Protein AF-0000000078701630 (afdb_homodimer)

Nearest PDB structures (foldseek):
  4p6z-assembly1_S  TM=8.751E-01  e=6.470E-12  Homo sapiens
  6uri-assembly1_S  TM=9.161E-01  e=9.053E-11  Homo sapiens
  7r4h-assembly1_S  TM=8.936E-01  e=2.732E-10  Homo sapiens
  1w63-assembly1_S  TM=8.578E-01  e=3.492E-10  Mus musculus
  7og1-assembly1_MMM  TM=7.336E-01  e=1.667E-08  Rattus norvegicus

Structure (mmCIF, N/CA/C/O backbone):
data_AF-0000000078701630-model_v1
#
loop_
_entity.id
_entity.type
_entity.pdbx_description
1 polymer 'AP complex mu/sigma subunit domain-containing protein'
#
loop_
_atom_site.group_PDB
_atom_site.id
_atom_site.type_symbol
_atom_site.label_atom_id
_atom_site.label_alt_id
_atom_site.label_comp_id
_atom_site.label_asym_id
_atom_site.label_entity_id
_atom_site.label_seq_id
_atom_site.pdbx_PDB_ins_code
_atom_site.Cartn_x
_atom_site.Cartn_y
_atom_site.Cartn_z
_atom_site.occupancy
_atom_site.B_iso_or_equiv
_atom_site.auth_seq_id
_atom_site.auth_comp_id
_atom_site.auth_asym_id
_atom_site.auth_atom_id
_atom_site.pdbx_PDB_model_num
ATOM 1 N N . MET A 1 1 ? 12.484 -12.93 -29.547 1 23.69 1 MET A N 1
ATOM 2 C CA . MET A 1 1 ? 12.383 -12.578 -28.141 1 23.69 1 MET A CA 1
ATOM 3 C C . MET A 1 1 ? 10.992 -12.047 -27.812 1 23.69 1 MET A C 1
ATOM 5 O O . MET A 1 1 ? 10.633 -10.938 -28.219 1 23.69 1 MET A O 1
ATOM 9 N N . ALA A 1 2 ? 10.016 -12.898 -27.594 1 28.17 2 ALA A N 1
ATOM 10 C CA . ALA A 1 2 ? 8.555 -12.82 -27.672 1 28.17 2 ALA A CA 1
ATOM 11 C C . ALA A 1 2 ? 8 -11.93 -26.562 1 28.17 2 ALA A C 1
ATOM 13 O O . ALA A 1 2 ? 8.289 -12.133 -25.391 1 28.17 2 ALA A O 1
ATOM 14 N N . ALA A 1 3 ? 7.859 -10.711 -26.797 1 30.47 3 ALA A N 1
ATOM 15 C CA . ALA A 1 3 ? 7.129 -9.742 -25.984 1 30.47 3 ALA A CA 1
ATOM 16 C C . ALA A 1 3 ? 5.82 -10.328 -25.469 1 30.47 3 ALA A C 1
ATOM 18 O O . ALA A 1 3 ? 4.938 -10.68 -26.25 1 30.47 3 ALA A O 1
ATOM 19 N N . SER A 1 4 ? 5.93 -11.297 -24.562 1 32.72 4 SER A N 1
ATOM 20 C CA . SER A 1 4 ? 4.68 -11.867 -24.078 1 32.72 4 SER A CA 1
ATOM 21 C C . SER A 1 4 ? 3.672 -10.781 -23.719 1 32.72 4 SER A C 1
ATOM 23 O O . SER A 1 4 ? 3.889 -10.008 -22.781 1 32.72 4 SER A O 1
ATOM 25 N N . ASN A 1 5 ? 3.225 -10.094 -24.672 1 35.16 5 ASN A N 1
ATOM 26 C CA . ASN A 1 5 ? 2.094 -9.18 -24.625 1 35.16 5 ASN A CA 1
ATOM 27 C C . ASN A 1 5 ? 0.946 -9.734 -23.797 1 35.16 5 ASN A C 1
ATOM 29 O O . ASN A 1 5 ? 0.414 -10.805 -24.094 1 35.16 5 ASN A O 1
ATOM 33 N N . VAL A 1 6 ? 0.976 -9.672 -22.531 1 43.03 6 VAL A N 1
ATOM 34 C CA . VAL A 1 6 ? -0.333 -9.922 -21.938 1 43.03 6 VAL A CA 1
ATOM 35 C C . VAL A 1 6 ? -1.423 -9.289 -22.797 1 43.03 6 VAL A C 1
ATOM 37 O O . VAL A 1 6 ? -1.505 -8.062 -22.906 1 43.03 6 VAL A O 1
ATOM 40 N N . THR A 1 7 ? -1.477 -9.695 -24.016 1 38.12 7 THR A N 1
ATOM 41 C CA . THR A 1 7 ? -2.482 -9.211 -24.953 1 38.12 7 THR A CA 1
ATOM 42 C C . THR A 1 7 ? -3.771 -8.844 -24.234 1 38.12 7 THR A C 1
ATOM 44 O O . THR A 1 7 ? -4.344 -9.672 -23.516 1 38.12 7 THR A O 1
ATOM 47 N N . ALA A 1 8 ? -3.955 -7.617 -23.828 1 40.84 8 ALA A N 1
ATOM 48 C CA . ALA A 1 8 ? -5.312 -7.109 -23.641 1 40.84 8 ALA A CA 1
ATOM 49 C C . ALA A 1 8 ? -6.25 -7.629 -24.734 1 40.84 8 ALA A C 1
ATOM 51 O O . ALA A 1 8 ? -6.324 -7.062 -25.828 1 40.84 8 ALA A O 1
ATOM 52 N N . GLY A 1 9 ? -6.184 -8.766 -25.234 1 36.16 9 GLY A N 1
ATOM 53 C CA . GLY A 1 9 ? -7.219 -9.148 -26.172 1 36.16 9 GLY A CA 1
ATOM 54 C C . GLY A 1 9 ? -8.578 -8.562 -25.844 1 36.16 9 GLY A C 1
ATOM 55 O O . GLY A 1 9 ? -8.773 -8.016 -24.766 1 36.16 9 GLY A O 1
ATOM 56 N N . SER A 1 10 ? -9.664 -8.602 -26.734 1 43.69 10 SER A N 1
ATOM 57 C CA . SER A 1 10 ? -11.07 -8.234 -26.781 1 43.69 10 SER A CA 1
ATOM 58 C C . SER A 1 10 ? -11.734 -8.438 -25.422 1 43.69 10 SER A C 1
ATOM 60 O O . SER A 1 10 ? -12.906 -8.117 -25.234 1 43.69 10 SER A O 1
ATOM 62 N N . GLY A 1 11 ? -11.07 -9.234 -24.328 1 52.41 11 GLY A N 1
ATOM 63 C CA . GLY A 1 11 ? -11.719 -9.82 -23.156 1 52.41 11 GLY A CA 1
ATOM 64 C C . GLY A 1 11 ? -11.633 -8.945 -21.922 1 52.41 11 GLY A C 1
ATOM 65 O O . GLY A 1 11 ? -10.992 -7.891 -21.953 1 52.41 11 GLY A O 1
ATOM 66 N N . SER A 1 12 ? -12.461 -9.203 -20.891 1 66.62 12 SER A N 1
ATOM 67 C CA . SER A 1 12 ? -12.594 -8.578 -19.578 1 66.62 12 SER A CA 1
ATOM 68 C C . SER A 1 12 ? -11.234 -8.359 -18.938 1 66.62 12 SER A C 1
ATOM 70 O O . SER A 1 12 ? -10.367 -9.234 -18.969 1 66.62 12 SER A O 1
ATOM 72 N N . PRO A 1 13 ? -10.789 -7.121 -18.734 1 79.62 13 PRO A N 1
ATOM 73 C CA . PRO A 1 13 ? -9.5 -6.832 -18.109 1 79.62 13 PRO A CA 1
ATOM 74 C C . PRO A 1 13 ? -9.172 -7.789 -16.969 1 79.62 13 PRO A C 1
ATOM 76 O O . PRO A 1 13 ? -10.078 -8.273 -16.281 1 79.62 13 PRO A O 1
ATOM 79 N N . LEU A 1 14 ? -7.906 -8.219 -16.953 1 90.5 14 LEU A N 1
ATOM 80 C CA . LEU A 1 14 ? -7.402 -9.086 -15.883 1 90.5 14 LEU A CA 1
ATOM 81 C C . LEU A 1 14 ? -7.52 -8.398 -14.523 1 90.5 14 LEU A C 1
ATOM 83 O O . LEU A 1 14 ? -7.008 -7.293 -14.336 1 90.5 14 LEU A O 1
ATOM 87 N N . ALA A 1 15 ? -8.305 -8.93 -13.617 1 90.62 15 ALA A N 1
ATOM 88 C CA . ALA A 1 15 ? -8.547 -8.312 -12.312 1 90.62 15 ALA A CA 1
ATOM 89 C C . ALA A 1 15 ? -7.84 -9.086 -11.203 1 90.62 15 ALA A C 1
ATOM 91 O O . ALA A 1 15 ? -7.867 -10.32 -11.18 1 90.62 15 ALA A O 1
ATOM 92 N N . LEU A 1 16 ? -7.145 -8.469 -10.312 1 92.38 16 LEU A N 1
ATOM 93 C CA . LEU A 1 16 ? -6.473 -9.031 -9.141 1 92.38 16 LEU A CA 1
ATOM 94 C C . LEU A 1 16 ? -7.051 -8.461 -7.852 1 92.38 16 LEU A C 1
ATOM 96 O O . LEU A 1 16 ? -7.371 -7.273 -7.785 1 92.38 16 LEU A O 1
ATOM 100 N N . SER A 1 17 ? -7.125 -9.289 -6.867 1 91.62 17 SER A N 1
ATOM 101 C CA . SER A 1 17 ? -7.59 -8.82 -5.566 1 91.62 17 SER A CA 1
ATOM 102 C C . SER A 1 17 ? -6.422 -8.477 -4.652 1 91.62 17 SER A C 1
ATOM 104 O O . SER A 1 17 ? -6.523 -7.574 -3.814 1 91.62 17 SER A O 1
ATOM 106 N N . CYS A 1 18 ? -5.309 -9.227 -4.82 1 95.12 18 CYS A N 1
ATOM 107 C CA . CYS A 1 18 ? -4.191 -9.094 -3.895 1 95.12 18 CYS A CA 1
ATOM 108 C C . CYS A 1 18 ? -2.912 -9.656 -4.5 1 95.12 18 CYS A C 1
ATOM 110 O O . CYS A 1 18 ? -2.955 -10.617 -5.266 1 95.12 18 CYS A O 1
ATOM 112 N N . LEU A 1 19 ? -1.806 -9.047 -4.207 1 97.75 19 LEU A N 1
ATOM 113 C CA . LEU A 1 19 ? -0.474 -9.562 -4.504 1 97.75 19 LEU A CA 1
ATOM 114 C C . LEU A 1 19 ? 0.361 -9.672 -3.232 1 97.75 19 LEU A C 1
ATOM 116 O O . LEU A 1 19 ? 0.436 -8.727 -2.447 1 97.75 19 LEU A O 1
ATOM 120 N N . VAL A 1 20 ? 0.938 -10.812 -3.006 1 97.88 20 VAL A N 1
ATOM 121 C CA . VAL A 1 20 ? 1.729 -11.086 -1.811 1 97.88 20 VAL A CA 1
ATOM 122 C C . VAL A 1 20 ? 3.107 -11.609 -2.211 1 97.88 20 VAL A C 1
ATOM 124 O O . VAL A 1 20 ? 3.225 -12.445 -3.107 1 97.88 20 VAL A O 1
ATOM 127 N N . ILE A 1 21 ? 4.148 -11.141 -1.603 1 98.56 21 ILE A N 1
ATOM 128 C CA . ILE A 1 21 ? 5.504 -11.656 -1.75 1 98.56 21 ILE A CA 1
ATOM 129 C C . ILE A 1 21 ? 6.02 -12.156 -0.401 1 98.56 21 ILE A C 1
ATOM 131 O O . ILE A 1 21 ? 6.008 -11.414 0.586 1 98.56 21 ILE A O 1
ATOM 135 N N . ALA A 1 22 ? 6.379 -13.359 -0.341 1 98.25 22 ALA A N 1
ATOM 136 C CA . ALA A 1 22 ? 6.926 -13.961 0.874 1 98.25 22 ALA A CA 1
ATOM 137 C C . ALA A 1 22 ? 8.203 -14.734 0.575 1 98.25 22 ALA A C 1
ATOM 139 O O . ALA A 1 22 ? 8.453 -15.117 -0.571 1 98.25 22 ALA A O 1
ATOM 140 N N . THR A 1 23 ? 9.031 -14.961 1.543 1 97.38 23 THR A N 1
ATOM 141 C CA . THR A 1 23 ? 10.234 -15.766 1.385 1 97.38 23 THR A CA 1
ATOM 142 C C . THR A 1 23 ? 9.898 -17.25 1.412 1 97.38 23 THR A C 1
ATOM 144 O O . THR A 1 23 ? 8.781 -17.641 1.761 1 97.38 23 THR A O 1
ATOM 147 N N . ASN A 1 24 ? 10.922 -18.031 1.033 1 95.69 24 ASN A N 1
ATOM 148 C CA . ASN A 1 24 ? 10.781 -19.484 1.127 1 95.69 24 ASN A CA 1
ATOM 149 C C . ASN A 1 24 ? 10.562 -19.922 2.568 1 95.69 24 ASN A C 1
ATOM 151 O O . ASN A 1 24 ? 10.055 -21.031 2.809 1 95.69 24 ASN A O 1
ATOM 155 N N . GLN A 1 25 ? 10.922 -19.109 3.516 1 95.94 25 GLN A N 1
ATOM 156 C CA . GLN A 1 25 ? 10.719 -19.406 4.934 1 95.94 25 GLN A CA 1
ATOM 157 C C . GLN A 1 25 ? 9.391 -18.844 5.426 1 95.94 25 GLN A C 1
ATOM 159 O O . GLN A 1 25 ? 9.18 -18.703 6.633 1 95.94 25 GLN A O 1
ATOM 164 N N . ASN A 1 26 ? 8.531 -18.422 4.535 1 96.62 26 ASN A N 1
ATOM 165 C CA . ASN A 1 26 ? 7.148 -18.016 4.785 1 96.62 26 ASN A CA 1
ATOM 166 C C . ASN A 1 26 ? 7.082 -16.641 5.465 1 96.62 26 ASN A C 1
ATOM 168 O O . ASN A 1 26 ? 6.141 -16.375 6.207 1 96.62 26 ASN A O 1
ATOM 172 N N . ARG A 1 27 ? 8.125 -15.836 5.258 1 95.62 27 ARG A N 1
ATOM 173 C CA . ARG A 1 27 ? 8.102 -14.484 5.805 1 95.62 27 ARG A CA 1
ATOM 174 C C . ARG A 1 27 ? 7.461 -13.508 4.824 1 95.62 27 ARG A C 1
ATOM 176 O O . ARG A 1 27 ? 7.883 -13.414 3.666 1 95.62 27 ARG A O 1
ATOM 183 N N . LEU A 1 28 ? 6.465 -12.766 5.34 1 96.62 28 LEU A N 1
ATOM 184 C CA . LEU A 1 28 ? 5.805 -11.758 4.516 1 96.62 28 LEU A CA 1
ATOM 185 C C . LEU A 1 28 ? 6.754 -10.602 4.219 1 96.62 28 LEU A C 1
ATOM 187 O O . LEU A 1 28 ? 7.371 -10.047 5.129 1 96.62 28 LEU A O 1
ATOM 191 N N . ARG A 1 29 ? 6.91 -10.188 2.957 1 95.75 29 ARG A N 1
ATOM 192 C CA . ARG A 1 29 ? 7.801 -9.102 2.572 1 95.75 29 ARG A CA 1
ATOM 193 C C . ARG A 1 29 ? 7.023 -7.961 1.918 1 95.75 29 ARG A C 1
ATOM 195 O O . ARG A 1 29 ? 7.426 -6.801 2 1 95.75 29 ARG A O 1
ATOM 202 N N . PHE A 1 30 ? 5.906 -8.344 1.304 1 96 30 PHE A N 1
ATOM 203 C CA . PHE A 1 30 ? 5.129 -7.328 0.601 1 96 30 PHE A CA 1
ATOM 204 C C . PHE A 1 30 ? 3.689 -7.797 0.401 1 96 30 PHE A C 1
ATOM 206 O O . PHE A 1 30 ? 3.447 -8.969 0.127 1 96 30 PHE A O 1
ATOM 213 N N . ALA A 1 31 ? 2.736 -6.902 0.544 1 96.12 31 ALA A N 1
ATOM 214 C CA . ALA A 1 31 ? 1.341 -7.188 0.224 1 96.12 31 ALA A CA 1
ATOM 215 C C . ALA A 1 31 ? 0.638 -5.949 -0.323 1 96.12 31 ALA A C 1
ATOM 217 O O . ALA A 1 31 ? 0.856 -4.836 0.166 1 96.12 31 ALA A O 1
ATOM 218 N N . ARG A 1 32 ? -0.107 -6.121 -1.308 1 95 32 ARG A N 1
ATOM 219 C CA . ARG A 1 32 ? -0.992 -5.094 -1.845 1 95 32 ARG A CA 1
ATOM 220 C C . ARG A 1 32 ? -2.387 -5.652 -2.107 1 95 32 ARG A C 1
ATOM 222 O O . ARG A 1 32 ? -2.533 -6.68 -2.771 1 95 32 ARG A O 1
ATOM 229 N N . HIS A 1 33 ? -3.418 -4.938 -1.521 1 93.06 33 HIS A N 1
ATOM 230 C CA . HIS A 1 33 ? -4.812 -5.348 -1.646 1 93.06 33 HIS A CA 1
ATOM 231 C C . HIS A 1 33 ? -5.613 -4.34 -2.459 1 93.06 33 HIS A C 1
ATOM 233 O O . HIS A 1 33 ? -5.523 -3.133 -2.223 1 93.06 33 HIS A O 1
ATOM 239 N N . TRP A 1 34 ? -6.41 -4.797 -3.391 1 90.19 34 TRP A N 1
ATOM 240 C CA . TRP A 1 34 ? -7.23 -3.906 -4.203 1 90.19 34 TRP A CA 1
ATOM 241 C C . TRP A 1 34 ? -8.711 -4.195 -3.998 1 90.19 34 TRP A C 1
ATOM 243 O O . TRP A 1 34 ? -9.539 -3.281 -4.035 1 90.19 34 TRP A O 1
ATOM 253 N N . LEU A 1 35 ? -9.055 -5.402 -3.861 1 83.12 35 LEU A N 1
ATOM 254 C CA . LEU A 1 35 ? -10.453 -5.805 -3.746 1 83.12 35 LEU A CA 1
ATOM 255 C C . LEU A 1 35 ? -10.656 -6.73 -2.553 1 83.12 35 LEU A C 1
ATOM 257 O O . LEU A 1 35 ? -9.758 -7.5 -2.199 1 83.12 35 LEU A O 1
ATOM 261 N N . PRO A 1 36 ? -11.82 -6.543 -1.949 1 73.56 36 PRO A N 1
ATOM 262 C CA . PRO A 1 36 ? -12.094 -7.426 -0.812 1 73.56 36 PRO A CA 1
ATOM 263 C C . PRO A 1 36 ? -12.219 -8.891 -1.22 1 73.56 36 PRO A C 1
ATOM 265 O O . PRO A 1 36 ? -12.82 -9.195 -2.256 1 73.56 36 PRO A O 1
ATOM 268 N N . THR A 1 37 ? -11.445 -9.656 -0.542 1 66.69 37 THR A N 1
ATOM 269 C CA . THR A 1 37 ? -11.562 -11.086 -0.835 1 66.69 37 THR A CA 1
ATOM 270 C C . THR A 1 37 ? -12.203 -11.828 0.331 1 66.69 37 THR A C 1
ATOM 272 O O . THR A 1 37 ? -12.719 -12.938 0.161 1 66.69 37 THR A O 1
ATOM 275 N N . ILE A 1 38 ? -12.094 -11.227 1.466 1 64.44 38 ILE A N 1
ATOM 276 C CA . ILE A 1 38 ? -12.641 -11.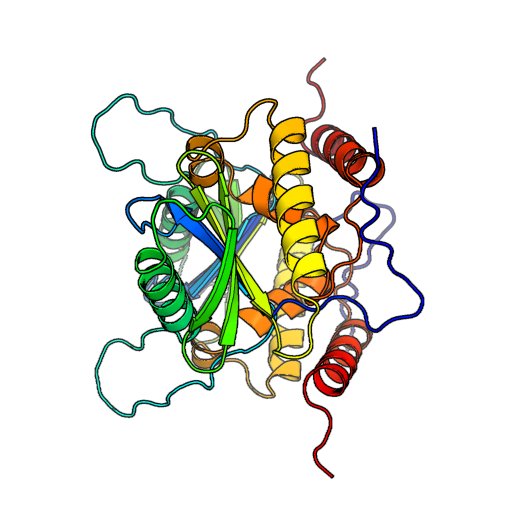906 2.633 1 64.44 38 ILE A CA 1
ATOM 277 C C . ILE A 1 38 ? -13.594 -10.977 3.379 1 64.44 38 ILE A C 1
ATOM 279 O O . ILE A 1 38 ? -13.305 -9.789 3.545 1 64.44 38 ILE A O 1
ATOM 283 N N . GLU A 1 39 ? -14.727 -11.453 3.637 1 62.25 39 GLU A N 1
ATOM 284 C CA . GLU A 1 39 ? -15.656 -10.703 4.473 1 62.25 39 GLU A CA 1
ATOM 285 C C . GLU A 1 39 ? -15.133 -10.562 5.898 1 62.25 39 GLU A C 1
ATOM 287 O O . GLU A 1 39 ? -14.57 -11.508 6.453 1 62.25 39 GLU A O 1
ATOM 292 N N . PRO A 1 40 ? -15.133 -9.289 6.328 1 59.62 40 PRO A N 1
ATOM 293 C CA . PRO A 1 40 ? -14.695 -9.117 7.715 1 59.62 40 PRO A CA 1
ATOM 294 C C . PRO A 1 40 ? -15.445 -10.023 8.688 1 59.62 40 PRO A C 1
ATOM 296 O O . PRO A 1 40 ? -16.641 -10.258 8.523 1 59.62 40 PRO A O 1
ATOM 299 N N . ILE A 1 41 ? -14.719 -10.898 9.359 1 53.34 41 ILE A N 1
ATOM 300 C CA . ILE A 1 41 ? -15.383 -11.695 10.391 1 53.34 41 ILE A CA 1
ATOM 301 C C . ILE A 1 41 ? -15.562 -10.859 11.656 1 53.34 41 ILE A C 1
ATOM 303 O O . ILE A 1 41 ? -14.586 -10.391 12.242 1 53.34 41 ILE A O 1
ATOM 307 N N . ALA A 1 42 ? -16.672 -10.188 11.758 1 51 42 ALA A N 1
ATOM 308 C CA . ALA A 1 42 ? -16.984 -9.414 12.953 1 51 42 ALA A CA 1
ATOM 309 C C . ALA A 1 42 ? -16.891 -10.273 14.203 1 51 42 ALA A C 1
ATOM 311 O O . ALA A 1 42 ? -17.562 -11.305 14.312 1 51 42 ALA A O 1
ATOM 312 N N . THR A 1 43 ? -15.664 -10.586 14.555 1 50.91 43 THR A N 1
ATOM 313 C CA . THR A 1 43 ? -15.703 -11.391 15.773 1 50.91 43 THR A CA 1
ATOM 314 C C . THR A 1 43 ? -15.969 -10.516 16.984 1 50.91 43 THR A C 1
ATOM 316 O O . THR A 1 43 ? -15.273 -9.516 17.203 1 50.91 43 THR A O 1
ATOM 319 N N . PRO A 1 44 ? -17.094 -10.688 17.609 1 47.56 44 PRO A N 1
ATOM 320 C CA . PRO A 1 44 ? -17.469 -9.945 18.828 1 47.56 44 PRO A CA 1
ATOM 321 C C . PRO A 1 44 ? -16.359 -9.945 19.875 1 47.56 44 PRO A C 1
ATOM 323 O O . PRO A 1 44 ? -16.516 -9.359 20.953 1 47.56 44 PRO A O 1
ATOM 326 N N . THR A 1 45 ? -15.555 -10.867 20 1 48.22 45 THR A N 1
ATOM 327 C CA . THR A 1 45 ? -14.758 -11.094 21.188 1 48.22 45 THR A CA 1
ATOM 328 C C . THR A 1 45 ? -13.57 -10.141 21.25 1 48.22 45 THR A C 1
ATOM 330 O O . THR A 1 45 ? -13.07 -9.711 20.203 1 48.22 45 THR A O 1
ATOM 333 N N . ALA A 1 46 ? -13.016 -9.883 22.516 1 50.34 46 ALA A N 1
ATOM 334 C CA . ALA A 1 46 ? -11.938 -9.07 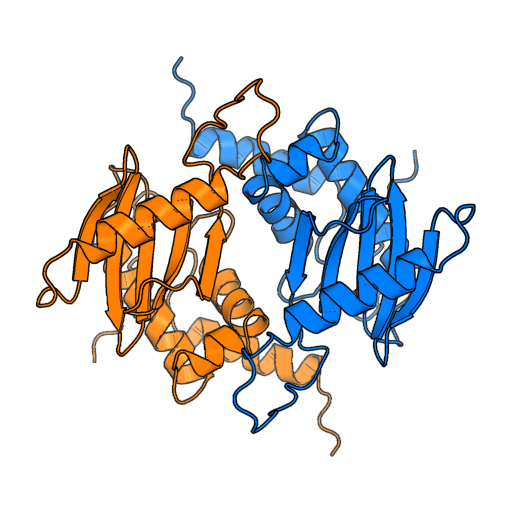23.078 1 50.34 46 ALA A CA 1
ATOM 335 C C . ALA A 1 46 ? -10.609 -9.359 22.359 1 50.34 46 ALA A C 1
ATOM 337 O O . ALA A 1 46 ? -9.547 -9.008 22.875 1 50.34 46 ALA A O 1
ATOM 338 N N . THR A 1 47 ? -10.406 -10.258 21.516 1 53.31 47 THR A N 1
ATOM 339 C CA . THR A 1 47 ? -9.117 -10.625 20.938 1 53.31 47 THR A CA 1
ATOM 340 C C . THR A 1 47 ? -8.617 -9.547 19.984 1 53.31 47 THR A C 1
ATOM 342 O O . THR A 1 47 ? -9.414 -8.82 19.391 1 53.31 47 THR A O 1
ATOM 345 N N . PRO A 1 48 ? -7.363 -9.328 20.062 1 59.31 48 PRO A N 1
ATOM 346 C CA . PRO A 1 48 ? -6.828 -8.289 19.172 1 59.31 48 PRO A CA 1
ATOM 347 C C . PRO A 1 48 ? -7.359 -8.391 17.75 1 59.31 48 PRO A C 1
ATOM 349 O O . PRO A 1 48 ? -7.383 -9.477 17.172 1 59.31 48 PRO A O 1
ATOM 352 N N . ILE A 1 49 ? -8.133 -7.562 17.281 1 66.81 49 ILE A N 1
ATOM 353 C CA . ILE A 1 49 ? -8.781 -7.512 15.977 1 66.81 49 ILE A CA 1
ATOM 354 C C . ILE A 1 49 ? -7.746 -7.75 14.875 1 66.81 49 ILE A C 1
ATOM 356 O O . ILE A 1 49 ? -6.828 -6.949 14.703 1 66.81 49 ILE A O 1
ATOM 360 N N . ILE A 1 50 ? -7.613 -9 14.484 1 76.56 50 ILE A N 1
ATOM 361 C CA . ILE A 1 50 ? -6.766 -9.281 13.328 1 76.56 50 ILE A CA 1
ATOM 362 C C . ILE A 1 50 ? -7.418 -8.719 12.062 1 76.56 50 ILE A C 1
ATOM 364 O O . ILE A 1 50 ? -8.586 -8.992 11.789 1 76.56 50 ILE A O 1
ATOM 368 N N . ARG A 1 51 ? -6.734 -7.977 11.344 1 84.25 51 ARG A N 1
ATOM 369 C CA . ARG A 1 51 ? -7.211 -7.418 10.078 1 84.25 51 ARG A CA 1
ATOM 370 C C . ARG A 1 51 ? -7.523 -8.523 9.078 1 84.25 51 ARG A C 1
ATOM 372 O O . ARG A 1 51 ? -6.77 -9.492 8.953 1 84.25 51 ARG A O 1
ATOM 379 N N . PRO A 1 52 ? -8.594 -8.453 8.375 1 84.94 52 PRO A N 1
ATOM 380 C CA . PRO A 1 52 ? -8.938 -9.453 7.359 1 84.94 52 PRO A CA 1
ATOM 381 C C . PRO A 1 52 ? -7.824 -9.656 6.336 1 84.94 52 PRO A C 1
ATOM 383 O O . PRO A 1 52 ? -7.566 -10.781 5.91 1 84.94 52 PRO A O 1
ATOM 386 N N . GLU A 1 53 ? -7.16 -8.578 5.984 1 87.81 53 GLU A N 1
ATOM 387 C CA . GLU A 1 53 ? -6.07 -8.656 5.02 1 87.81 53 GLU A CA 1
ATOM 388 C C . GLU A 1 53 ? -4.914 -9.5 5.555 1 87.81 53 GLU A C 1
ATOM 390 O O . GLU A 1 53 ? -4.336 -10.305 4.828 1 87.81 53 GLU A O 1
ATOM 395 N N . SER A 1 54 ? -4.664 -9.32 6.852 1 89.94 54 SER A N 1
ATOM 396 C CA . SER A 1 54 ? -3.6 -10.086 7.48 1 89.94 54 SER A CA 1
ATOM 397 C C . SER A 1 54 ? -3.934 -11.578 7.508 1 89.94 54 SER A C 1
ATOM 399 O O . SER A 1 54 ? -3.066 -12.414 7.262 1 89.94 54 SER A O 1
ATOM 401 N N . LEU A 1 55 ? -5.145 -11.859 7.809 1 89.25 55 LEU A N 1
ATOM 402 C CA . LEU A 1 55 ? -5.59 -13.25 7.82 1 89.25 55 LEU A CA 1
ATOM 403 C C . LEU A 1 55 ? -5.469 -13.875 6.434 1 89.25 55 LEU A C 1
ATOM 405 O O . LEU A 1 55 ? -5 -15.008 6.293 1 89.25 55 LEU A O 1
ATOM 409 N N . LEU A 1 56 ? -5.844 -13.172 5.477 1 90.94 56 LEU A N 1
ATOM 410 C CA . LEU A 1 56 ? -5.73 -13.648 4.102 1 90.94 56 LEU A CA 1
ATOM 411 C C . LEU A 1 56 ? -4.277 -13.922 3.738 1 90.94 56 LEU A C 1
ATOM 413 O O . LEU A 1 56 ? -3.957 -14.984 3.191 1 90.94 56 LEU A O 1
ATOM 417 N N . GLU A 1 57 ? -3.373 -12.961 4.043 1 94.81 57 GLU A N 1
ATOM 418 C CA . GLU A 1 57 ? -1.95 -13.109 3.754 1 94.81 57 GLU A CA 1
ATOM 419 C C . GLU A 1 57 ? -1.381 -14.367 4.402 1 94.81 57 GLU A C 1
ATOM 421 O O . GLU A 1 57 ? -0.697 -15.156 3.744 1 94.81 57 GLU A O 1
ATOM 426 N N . GLN A 1 58 ? -1.734 -14.594 5.625 1 94.5 58 GLN A N 1
ATOM 427 C CA . GLN A 1 58 ? -1.244 -15.758 6.359 1 94.5 58 GLN A CA 1
ATOM 428 C C . GLN A 1 58 ? -1.76 -17.062 5.742 1 94.5 58 GLN A C 1
ATOM 430 O O . GLN A 1 58 ? -1.005 -18.016 5.586 1 94.5 58 GLN A O 1
ATOM 435 N N . THR A 1 59 ? -3.018 -17.047 5.402 1 93.94 59 THR A N 1
ATOM 436 C CA . THR A 1 59 ? -3.631 -18.219 4.812 1 93.94 59 THR A CA 1
ATOM 437 C C . THR A 1 59 ? -2.973 -18.562 3.477 1 93.94 59 THR A C 1
ATOM 439 O O . THR A 1 59 ? -2.66 -19.719 3.209 1 93.94 59 THR A O 1
ATOM 442 N N . ILE A 1 60 ? -2.711 -17.547 2.656 1 96.62 60 ILE A N 1
ATOM 443 C CA . ILE A 1 60 ? -2.094 -17.719 1.346 1 96.62 60 ILE A CA 1
ATOM 444 C C . ILE A 1 60 ? -0.683 -18.281 1.509 1 96.62 60 ILE A C 1
ATOM 446 O O . ILE A 1 60 ? -0.313 -19.25 0.842 1 96.62 60 ILE A O 1
ATOM 450 N N . ILE A 1 61 ? 0.104 -17.703 2.391 1 97.88 61 ILE A N 1
ATOM 451 C CA . ILE A 1 61 ? 1.488 -18.109 2.605 1 97.88 61 ILE A CA 1
ATOM 452 C C . ILE A 1 61 ? 1.527 -19.547 3.125 1 97.88 61 ILE A C 1
ATOM 454 O O . ILE A 1 61 ? 2.316 -20.359 2.646 1 97.88 61 ILE A O 1
ATOM 458 N N . HIS A 1 62 ? 0.625 -19.844 4.008 1 96.88 62 HIS A N 1
ATOM 459 C CA . HIS A 1 62 ? 0.545 -21.172 4.59 1 96.88 62 HIS A CA 1
ATOM 460 C C . HIS A 1 62 ? 0.213 -22.219 3.527 1 96.88 62 HIS A C 1
ATOM 462 O O . HIS A 1 62 ? 0.858 -23.266 3.457 1 96.88 62 HIS A O 1
ATOM 468 N N . GLU A 1 63 ? -0.806 -22 2.734 1 97.25 63 GLU A N 1
ATOM 469 C CA . GLU A 1 63 ? -1.218 -22.938 1.69 1 97.25 63 GLU A CA 1
ATOM 470 C C . GLU A 1 63 ? -0.135 -23.094 0.625 1 97.25 63 GLU A C 1
ATOM 472 O O . GLU A 1 63 ? 0.05 -24.172 0.07 1 97.25 63 GLU A O 1
ATOM 477 N N . CYS A 1 64 ? 0.557 -21.984 0.281 1 97.81 64 CYS A N 1
ATOM 478 C CA . CYS A 1 64 ? 1.635 -22.031 -0.702 1 97.81 64 CYS A CA 1
ATOM 479 C C . CYS A 1 64 ? 2.76 -22.953 -0.23 1 97.81 64 CYS A C 1
ATOM 481 O O . CYS A 1 64 ? 3.334 -23.688 -1.026 1 97.81 64 CYS A O 1
ATOM 483 N N . ALA A 1 65 ? 3.055 -22.906 1.047 1 96.88 65 ALA A N 1
ATOM 484 C CA . ALA A 1 65 ? 4.129 -23.703 1.636 1 96.88 65 ALA A CA 1
ATOM 485 C C . ALA A 1 65 ? 3.846 -25.188 1.492 1 96.88 65 ALA A C 1
ATOM 487 O O . ALA A 1 65 ? 4.766 -26.016 1.546 1 96.88 65 ALA A O 1
ATOM 488 N N . LYS A 1 66 ? 2.59 -25.547 1.274 1 97 66 LYS A N 1
ATOM 489 C CA . LYS A 1 66 ? 2.193 -26.938 1.14 1 97 66 LYS A CA 1
ATOM 490 C C . LYS A 1 66 ? 2.41 -27.438 -0.286 1 97 66 LYS A C 1
ATOM 492 O O . LYS A 1 66 ? 2.393 -28.641 -0.537 1 97 66 LYS A O 1
ATOM 497 N N . GLN A 1 67 ? 2.549 -26.516 -1.206 1 96.88 67 GLN A N 1
ATOM 498 C CA . GLN A 1 67 ? 2.799 -26.938 -2.584 1 96.88 67 GLN A CA 1
ATOM 499 C C . GLN A 1 67 ? 4.129 -27.672 -2.707 1 96.88 67 GLN A C 1
ATOM 501 O O . GLN A 1 67 ? 5.082 -27.359 -1.988 1 96.88 67 GLN A O 1
ATOM 506 N N . PRO A 1 68 ? 4.215 -28.656 -3.611 1 95.69 68 PRO A N 1
ATOM 507 C CA . PRO A 1 68 ? 5.477 -29.375 -3.799 1 95.69 68 PRO A CA 1
ATOM 508 C C . PRO A 1 68 ? 6.648 -28.438 -4.086 1 95.69 68 PRO A C 1
ATOM 510 O O . PRO A 1 68 ? 6.52 -27.5 -4.883 1 95.69 68 PRO A O 1
ATOM 513 N N . ALA A 1 69 ? 7.77 -28.609 -3.465 1 92.56 69 ALA A N 1
ATOM 514 C CA . ALA A 1 69 ? 8.953 -27.766 -3.59 1 92.56 69 ALA A CA 1
ATOM 515 C C . ALA A 1 69 ? 9.477 -27.766 -5.023 1 92.56 69 ALA A C 1
ATOM 517 O O . ALA A 1 69 ? 10.164 -26.828 -5.438 1 92.56 69 ALA A O 1
ATOM 518 N N . THR A 1 70 ? 9.102 -28.766 -5.797 1 94.19 70 THR A N 1
ATOM 519 C CA . THR A 1 70 ? 9.586 -28.906 -7.164 1 94.19 70 THR A CA 1
ATOM 520 C C . THR A 1 70 ? 8.758 -28.062 -8.125 1 94.19 70 THR A C 1
ATOM 522 O O . THR A 1 70 ? 9.164 -27.828 -9.266 1 94.19 70 THR A O 1
ATOM 525 N N . LYS A 1 71 ? 7.586 -27.688 -7.684 1 95.88 71 LYS A N 1
ATOM 526 C CA . LYS A 1 71 ? 6.707 -26.891 -8.539 1 95.88 71 LYS A CA 1
ATOM 527 C C . LYS A 1 71 ? 7.098 -25.422 -8.5 1 95.88 71 LYS A C 1
ATOM 529 O O . LYS A 1 71 ? 6.945 -24.75 -7.477 1 95.88 71 LYS A O 1
ATOM 534 N N . GLU A 1 72 ? 7.551 -24.859 -9.594 1 96.19 72 GLU A N 1
ATOM 535 C CA . GLU A 1 72 ? 8.047 -23.484 -9.672 1 96.19 72 GLU A CA 1
ATOM 536 C C . GLU A 1 72 ? 6.898 -22.5 -9.852 1 96.19 72 GLU A C 1
ATOM 538 O O . GLU A 1 72 ? 7.078 -21.297 -9.664 1 96.19 72 GLU A O 1
ATOM 543 N N . SER A 1 73 ? 5.789 -22.938 -10.344 1 97.88 73 SER A N 1
ATOM 544 C CA . SER A 1 73 ? 4.598 -22.109 -10.531 1 97.88 73 SER A CA 1
ATOM 545 C C . SER A 1 73 ? 3.334 -22.969 -10.523 1 97.88 73 SER A C 1
ATOM 547 O O . SER A 1 73 ? 3.4 -24.188 -10.688 1 97.88 73 SER A O 1
ATOM 549 N N . GLY A 1 74 ? 2.199 -22.375 -10.234 1 96.75 74 GLY A N 1
ATOM 550 C CA . GLY A 1 74 ? 0.932 -23.094 -10.242 1 96.75 74 GLY A CA 1
ATOM 551 C C . GLY A 1 74 ? -0.187 -22.328 -9.562 1 96.75 74 GLY A C 1
ATOM 552 O O . GLY A 1 74 ? -0.153 -21.094 -9.5 1 96.75 74 GLY A O 1
ATOM 553 N N . SER A 1 75 ? -1.238 -23.031 -9.25 1 96.5 75 SER A N 1
ATOM 554 C CA . SER A 1 75 ? -2.395 -22.438 -8.602 1 96.5 75 SER A CA 1
ATOM 555 C C . SER A 1 75 ? -2.939 -23.344 -7.496 1 96.5 75 SER A C 1
ATOM 557 O O . SER A 1 75 ? -2.756 -24.562 -7.535 1 96.5 75 SER A O 1
ATOM 559 N N . PHE A 1 76 ? -3.494 -22.797 -6.523 1 96 76 PHE A N 1
ATOM 560 C CA . PHE A 1 76 ? -4.168 -23.484 -5.43 1 96 76 PHE A CA 1
ATOM 561 C C . PHE A 1 76 ? -5.277 -22.625 -4.844 1 96 76 PHE A C 1
ATOM 563 O O . PHE A 1 76 ? -5.465 -21.469 -5.258 1 96 76 PHE A O 1
ATOM 570 N N . TYR A 1 77 ? -6.043 -23.172 -3.992 1 92.75 77 TYR A N 1
ATOM 571 C CA . TYR A 1 77 ? -7.102 -22.422 -3.328 1 92.75 77 TYR A CA 1
ATOM 572 C C . TYR A 1 77 ? -6.746 -22.156 -1.871 1 92.75 77 TYR A C 1
ATOM 574 O O . TYR A 1 77 ? -6.211 -23.016 -1.182 1 92.75 77 TYR A O 1
ATOM 582 N N . ALA A 1 78 ? -6.859 -20.984 -1.451 1 89.44 78 ALA A N 1
ATOM 583 C CA . ALA A 1 78 ? -6.832 -20.562 -0.054 1 89.44 78 ALA A CA 1
ATOM 584 C C . ALA A 1 78 ? -8.219 -20.125 0.414 1 89.44 78 ALA A C 1
ATOM 586 O O . ALA A 1 78 ? -8.602 -18.969 0.249 1 89.44 78 ALA A O 1
ATOM 587 N N . GLY A 1 79 ? -8.898 -20.984 1.009 1 83.5 79 GLY A N 1
ATOM 588 C CA . GLY A 1 79 ? -10.32 -20.766 1.209 1 83.5 79 GLY A CA 1
ATOM 589 C C . GLY A 1 79 ? -11.102 -20.656 -0.091 1 83.5 79 GLY A C 1
ATOM 590 O O . GLY A 1 79 ? -11.047 -21.562 -0.922 1 83.5 79 GLY A O 1
ATOM 591 N N . ALA A 1 80 ? -11.773 -19.5 -0.213 1 81.81 80 ALA A N 1
ATOM 592 C CA . ALA A 1 80 ? -12.586 -19.297 -1.41 1 81.81 80 ALA A CA 1
ATOM 593 C C . ALA A 1 80 ? -11.781 -18.594 -2.502 1 81.81 80 ALA A C 1
ATOM 595 O O . ALA A 1 80 ? -12.258 -18.438 -3.629 1 81.81 80 ALA A O 1
ATOM 596 N N . SER A 1 81 ? -10.555 -18.281 -2.148 1 87.06 81 SER A N 1
ATOM 597 C CA . SER A 1 81 ? -9.766 -17.469 -3.07 1 87.06 81 SER A CA 1
ATOM 598 C C . SER A 1 81 ? -8.82 -18.328 -3.898 1 87.06 81 SER A C 1
ATOM 600 O O . SER A 1 81 ? -8.172 -19.234 -3.367 1 87.06 81 SER A O 1
ATOM 602 N N . ARG A 1 82 ? -8.797 -18.109 -5.188 1 93.81 82 ARG A N 1
ATOM 603 C CA . ARG A 1 82 ? -7.801 -18.766 -6.039 1 93.81 82 ARG A CA 1
ATOM 604 C C . ARG A 1 82 ? -6.48 -18 -6.016 1 93.81 82 ARG A C 1
ATOM 606 O O . ARG A 1 82 ? -6.457 -16.781 -6.184 1 93.81 82 ARG A O 1
ATOM 613 N N . VAL A 1 83 ? -5.418 -18.734 -5.836 1 97.06 83 VAL A N 1
ATOM 614 C CA . VAL A 1 83 ? -4.094 -18.141 -5.746 1 97.06 83 VAL A CA 1
ATOM 615 C C . VAL A 1 83 ? -3.191 -18.703 -6.84 1 97.06 83 VAL A C 1
ATOM 617 O O . VAL A 1 83 ? -3.107 -19.922 -7.012 1 97.06 83 VAL A O 1
ATOM 620 N N . THR A 1 84 ? -2.639 -17.875 -7.66 1 98.12 84 THR A N 1
ATOM 621 C CA . THR A 1 84 ? -1.587 -18.234 -8.602 1 98.12 84 THR A CA 1
ATOM 622 C C . THR A 1 84 ? -0.217 -17.812 -8.07 1 98.12 84 THR A C 1
ATOM 624 O O . THR A 1 84 ? -0.047 -16.703 -7.578 1 98.12 84 THR A O 1
ATOM 627 N N . PHE A 1 85 ? 0.767 -18.766 -8.141 1 98.5 85 PHE A N 1
ATOM 628 C CA . PHE A 1 85 ? 2.057 -18.438 -7.543 1 98.5 85 PHE A CA 1
ATOM 629 C C . PHE A 1 85 ? 3.195 -18.781 -8.492 1 98.5 85 PHE A C 1
ATOM 631 O O . PHE A 1 85 ? 3.031 -19.594 -9.398 1 98.5 85 PHE A O 1
ATOM 638 N N . LYS A 1 86 ? 4.277 -18.156 -8.359 1 98.44 86 LYS A N 1
ATOM 639 C CA . LYS A 1 86 ? 5.551 -18.422 -9.016 1 98.44 86 LYS A CA 1
ATOM 640 C C . LYS A 1 86 ? 6.727 -18.188 -8.07 1 98.44 86 LYS A C 1
ATOM 642 O O . LYS A 1 86 ? 6.734 -17.219 -7.316 1 98.44 86 LYS A O 1
ATOM 647 N N . ARG A 1 87 ? 7.629 -19.078 -8.094 1 97.88 87 ARG A N 1
ATOM 648 C CA . ARG A 1 87 ? 8.805 -19 -7.238 1 97.88 87 ARG A CA 1
ATOM 649 C C . ARG A 1 87 ? 10 -18.438 -8.008 1 97.88 87 ARG A C 1
ATOM 651 O O . ARG A 1 87 ? 10.281 -18.859 -9.133 1 97.88 87 ARG A O 1
ATOM 658 N N . PHE A 1 88 ? 10.656 -17.422 -7.426 1 95.56 88 PHE A N 1
ATOM 659 C CA . PHE A 1 88 ? 11.844 -16.797 -8 1 95.56 88 PHE A CA 1
ATOM 660 C C . PHE A 1 88 ? 12.93 -16.609 -6.945 1 95.56 88 PHE A C 1
ATOM 662 O O . PHE A 1 88 ? 12.82 -15.742 -6.082 1 95.56 88 PHE A O 1
ATOM 669 N N . ALA A 1 89 ? 14.008 -17.484 -7.031 1 93.81 89 ALA A N 1
ATOM 670 C CA . ALA A 1 89 ? 15.094 -17.438 -6.062 1 93.81 89 ALA A CA 1
ATOM 671 C C . ALA A 1 89 ? 14.57 -17.641 -4.641 1 93.81 89 ALA A C 1
ATOM 673 O O . ALA A 1 89 ? 13.984 -18.688 -4.332 1 93.81 89 ALA A O 1
ATOM 674 N N . SER A 1 90 ? 14.648 -16.703 -3.789 1 95.44 90 SER A N 1
ATOM 675 C CA . SER A 1 90 ? 14.266 -16.875 -2.393 1 95.44 90 SER A CA 1
ATOM 676 C C . SER A 1 90 ? 12.867 -16.312 -2.137 1 95.44 90 SER A C 1
ATOM 678 O O . SER A 1 90 ? 12.453 -16.172 -0.985 1 95.44 90 SER A O 1
ATOM 680 N N . LEU A 1 91 ? 12.141 -16.031 -3.254 1 97.81 91 LEU A N 1
ATOM 681 C CA . LEU A 1 91 ? 10.867 -15.352 -3.076 1 97.81 91 LEU A CA 1
ATOM 682 C C . LEU A 1 91 ? 9.742 -16.125 -3.756 1 97.81 91 LEU A C 1
ATOM 684 O O . LEU A 1 91 ? 9.93 -16.672 -4.848 1 97.81 91 LEU A O 1
ATOM 688 N N . ASN A 1 92 ? 8.625 -16.125 -3.109 1 98.5 92 ASN A N 1
ATOM 689 C CA . ASN A 1 92 ? 7.359 -16.594 -3.668 1 98.5 92 ASN A CA 1
ATOM 690 C C . ASN A 1 92 ? 6.434 -15.422 -4.012 1 98.5 92 ASN A C 1
ATOM 692 O O . ASN A 1 92 ? 6.062 -14.641 -3.137 1 98.5 92 ASN A O 1
ATOM 696 N N . PHE A 1 93 ? 6.074 -15.352 -5.254 1 98.69 93 PHE A N 1
ATOM 697 C CA . PHE A 1 93 ? 5.098 -14.375 -5.707 1 98.69 93 PHE A CA 1
ATOM 698 C C . PHE A 1 93 ? 3.711 -15.008 -5.816 1 98.69 93 PHE A C 1
ATOM 700 O O . PHE A 1 93 ? 3.543 -16.047 -6.461 1 98.69 93 PHE A O 1
ATOM 707 N N . MET A 1 94 ? 2.686 -14.406 -5.168 1 98.5 94 MET A N 1
ATOM 708 C CA . MET A 1 94 ? 1.339 -14.969 -5.113 1 98.5 94 MET A CA 1
ATOM 709 C C . MET A 1 94 ? 0.293 -13.914 -5.465 1 98.5 94 MET A C 1
ATOM 711 O O . MET A 1 94 ? 0.293 -12.82 -4.902 1 98.5 94 MET A O 1
ATOM 715 N N . VAL A 1 95 ? -0.564 -14.203 -6.367 1 97.88 95 VAL A N 1
ATOM 716 C CA . VAL A 1 95 ? -1.632 -13.305 -6.785 1 97.88 95 VAL A CA 1
ATOM 717 C C . VAL A 1 95 ? -2.988 -13.969 -6.57 1 97.88 95 VAL A C 1
ATOM 719 O O . VAL A 1 95 ? -3.178 -15.133 -6.934 1 97.88 95 VAL A O 1
ATOM 722 N N . VAL A 1 96 ? -3.887 -13.227 -5.934 1 95.5 96 VAL A N 1
ATOM 723 C CA . VAL A 1 96 ? -5.246 -13.711 -5.711 1 95.5 96 VAL A CA 1
ATOM 724 C C . VAL A 1 96 ? -6.176 -13.148 -6.785 1 95.5 96 VAL A C 1
ATOM 726 O O . VAL A 1 96 ? -6.137 -11.953 -7.086 1 95.5 96 VAL A O 1
ATOM 729 N N . SER A 1 97 ? -6.988 -13.938 -7.406 1 90.94 97 SER A N 1
ATOM 730 C CA . SER A 1 97 ? -7.938 -13.523 -8.438 1 90.94 97 SER A CA 1
ATOM 731 C C . SER A 1 97 ? -9.266 -14.25 -8.281 1 90.94 97 SER A C 1
ATOM 733 O O . SER A 1 97 ? -9.383 -15.188 -7.484 1 90.94 97 SER A O 1
ATOM 735 N N . THR A 1 98 ? -10.188 -13.734 -8.992 1 80.5 98 THR A N 1
ATOM 736 C CA . THR A 1 98 ? -11.445 -14.477 -9.039 1 80.5 98 THR A CA 1
ATOM 737 C C . THR A 1 98 ? -11.266 -15.797 -9.789 1 80.5 98 THR A C 1
ATOM 739 O O . THR A 1 98 ? -10.297 -15.969 -10.531 1 80.5 98 THR A O 1
ATOM 742 N N . GLN A 1 99 ? -12.156 -16.734 -9.586 1 79.62 99 GLN A N 1
ATOM 743 C CA . GLN A 1 99 ? -12.078 -18.062 -10.18 1 79.62 99 GLN A CA 1
ATOM 744 C C . GLN A 1 99 ? -12.242 -18 -11.695 1 79.62 99 GLN A C 1
ATOM 746 O O . GLN A 1 99 ? -11.828 -18.922 -12.406 1 79.62 99 GLN A O 1
ATOM 751 N N . SER A 1 100 ? -12.727 -16.922 -12.203 1 82.38 100 SER A N 1
ATOM 752 C CA . SER A 1 100 ? -13.023 -16.828 -13.633 1 82.38 100 SER A CA 1
ATOM 753 C C . SER A 1 100 ? -11.812 -16.344 -14.414 1 82.38 100 SER A C 1
ATOM 755 O O . SER A 1 100 ? -11.781 -16.422 -15.641 1 82.38 100 SER A O 1
ATOM 757 N N . GLU A 1 101 ? -10.797 -15.969 -13.672 1 85.06 101 GLU A N 1
ATOM 758 C CA . GLU A 1 101 ? -9.648 -15.398 -14.367 1 85.06 101 GLU A CA 1
ATOM 759 C C . GLU A 1 101 ? -8.781 -16.5 -14.977 1 85.06 101 GLU A C 1
ATOM 761 O O . GLU A 1 101 ? -8.719 -17.609 -14.453 1 85.06 101 GLU A O 1
ATOM 766 N N . ASN A 1 102 ? -8.164 -16.188 -16.062 1 89.88 102 ASN A N 1
ATOM 767 C CA . ASN A 1 102 ? -7.238 -17.078 -16.75 1 89.88 102 ASN A CA 1
ATOM 768 C C . ASN A 1 102 ? -5.934 -17.234 -15.969 1 89.88 102 ASN A C 1
ATOM 770 O O . ASN A 1 102 ? -5.223 -16.266 -15.734 1 89.88 102 ASN A O 1
ATOM 774 N N . GLN A 1 103 ? -5.605 -18.406 -15.688 1 90.94 103 GLN A N 1
ATOM 775 C CA . GLN A 1 103 ? -4.438 -18.703 -14.867 1 90.94 103 GLN A CA 1
ATOM 776 C C . GLN A 1 103 ? -3.146 -18.344 -15.594 1 90.94 103 GLN A C 1
ATOM 778 O O . GLN A 1 103 ? -2.188 -17.859 -14.984 1 90.94 103 GLN A O 1
ATOM 783 N N . TYR A 1 104 ? -3.137 -18.594 -16.891 1 93.69 104 TYR A N 1
ATOM 784 C CA . TYR A 1 104 ? -1.94 -18.297 -17.672 1 93.69 104 TYR A CA 1
ATOM 785 C C . TYR A 1 104 ? -1.68 -16.797 -17.734 1 93.69 104 TYR A C 1
ATOM 787 O O . TYR A 1 104 ? -0.525 -16.359 -17.734 1 93.69 104 TYR A O 1
ATOM 795 N N . ALA A 1 105 ? -2.793 -16.109 -17.766 1 95.06 105 ALA A N 1
ATOM 796 C CA . ALA A 1 105 ? -2.664 -14.664 -17.75 1 95.06 105 ALA A CA 1
ATOM 797 C C . ALA A 1 105 ? -2.098 -14.164 -16.438 1 95.06 105 ALA A C 1
ATOM 799 O O . ALA A 1 105 ? -1.28 -13.234 -16.406 1 95.06 105 ALA A O 1
ATOM 800 N N . MET A 1 106 ? -2.486 -14.766 -15.352 1 96.5 106 MET A N 1
ATOM 801 C CA . MET A 1 106 ? -1.972 -14.406 -14.039 1 96.5 106 MET A CA 1
ATOM 802 C C . MET A 1 106 ? -0.482 -14.711 -13.93 1 96.5 106 MET A C 1
ATOM 804 O O . MET A 1 106 ? 0.286 -13.914 -13.398 1 96.5 106 MET A O 1
ATOM 808 N N . LEU A 1 107 ? -0.111 -15.82 -14.469 1 97.19 107 LEU A N 1
ATOM 809 C CA . LEU A 1 107 ? 1.295 -16.219 -14.469 1 97.19 107 LEU A CA 1
ATOM 810 C C . LEU A 1 107 ? 2.131 -15.25 -15.297 1 97.19 107 LEU A C 1
ATOM 812 O O . LEU A 1 107 ? 3.23 -14.867 -14.891 1 97.19 107 LEU A O 1
ATOM 816 N N . ALA A 1 108 ? 1.572 -14.891 -16.453 1 97.12 108 ALA A N 1
ATOM 817 C CA . ALA A 1 108 ? 2.254 -13.93 -17.312 1 97.12 108 ALA A CA 1
ATOM 818 C C . ALA A 1 108 ? 2.43 -12.586 -16.609 1 97.12 108 ALA A C 1
ATOM 820 O O . ALA A 1 108 ? 3.465 -11.93 -16.75 1 97.12 108 ALA A O 1
ATOM 821 N N . PHE A 1 109 ? 1.435 -12.227 -15.867 1 97.5 109 PHE A N 1
ATOM 822 C CA . PHE A 1 109 ? 1.51 -10.984 -15.109 1 97.5 109 PHE A CA 1
ATOM 823 C C . PHE A 1 109 ? 2.643 -11.039 -14.086 1 97.5 109 PHE A C 1
ATOM 825 O O . PHE A 1 109 ? 3.447 -10.109 -14 1 97.5 109 PHE A O 1
ATOM 832 N N . ILE A 1 110 ? 2.709 -12.117 -13.25 1 98.5 110 ILE A N 1
ATOM 833 C CA . ILE A 1 110 ? 3.756 -12.258 -12.25 1 98.5 110 ILE A CA 1
ATOM 834 C C . ILE A 1 110 ? 5.125 -12.195 -12.922 1 98.5 110 ILE A C 1
ATOM 836 O O . ILE A 1 110 ? 6.027 -11.5 -12.445 1 98.5 110 ILE A O 1
ATOM 840 N N . GLN A 1 111 ? 5.191 -12.883 -14.062 1 97.81 111 GLN A N 1
ATOM 841 C CA . GLN A 1 111 ? 6.445 -12.914 -14.812 1 97.81 111 GLN A CA 1
ATOM 842 C C . GLN A 1 111 ? 6.852 -11.516 -15.266 1 97.81 111 GLN A C 1
ATOM 844 O O . GLN A 1 111 ? 8.008 -11.117 -15.117 1 97.81 111 GLN A O 1
ATOM 849 N N . ALA A 1 112 ? 5.949 -10.805 -15.836 1 98.06 112 ALA A N 1
ATOM 850 C CA . ALA A 1 112 ? 6.219 -9.438 -16.297 1 98.06 112 ALA A CA 1
ATOM 851 C C . ALA A 1 112 ? 6.641 -8.547 -15.141 1 98.06 112 ALA A C 1
ATOM 853 O O . ALA A 1 112 ? 7.574 -7.75 -15.273 1 98.06 112 ALA A O 1
ATOM 854 N N . PHE A 1 113 ? 5.977 -8.664 -13.984 1 98.25 113 PHE A N 1
ATOM 855 C CA . PHE A 1 113 ? 6.27 -7.879 -12.789 1 98.25 113 PHE A CA 1
ATOM 856 C C . PHE A 1 113 ? 7.699 -8.117 -12.32 1 98.25 113 PHE A C 1
ATOM 858 O O . PHE A 1 113 ? 8.453 -7.168 -12.109 1 98.25 113 PHE A O 1
ATOM 865 N N . VAL A 1 114 ? 8.125 -9.383 -12.297 1 97.56 114 VAL A N 1
ATOM 866 C CA . VAL A 1 114 ? 9.469 -9.734 -11.852 1 97.56 114 VAL A CA 1
ATOM 867 C C . VAL A 1 114 ? 10.5 -9.242 -12.859 1 97.56 114 VAL A C 1
ATOM 869 O O . VAL A 1 114 ? 11.562 -8.742 -12.469 1 97.56 114 VAL A O 1
ATOM 872 N N . GLU A 1 115 ? 10.188 -9.344 -14.141 1 96.81 115 GLU A N 1
ATOM 873 C CA . GLU A 1 115 ? 11.094 -8.883 -15.188 1 96.81 115 GLU A CA 1
ATOM 874 C C . GLU A 1 115 ? 11.312 -7.375 -15.102 1 96.81 115 GLU A C 1
ATOM 876 O O . GLU A 1 115 ? 12.445 -6.898 -15.234 1 96.81 115 GLU A O 1
ATOM 881 N N . ILE A 1 116 ? 10.297 -6.633 -14.867 1 97.06 116 ILE A N 1
ATOM 882 C CA . ILE A 1 116 ? 10.383 -5.184 -14.742 1 97.06 116 ILE A CA 1
ATOM 883 C C . ILE A 1 116 ? 11.203 -4.816 -13.508 1 97.06 116 ILE A C 1
ATOM 885 O O . ILE A 1 116 ? 12.078 -3.953 -13.57 1 97.06 116 ILE A O 1
ATOM 889 N N . LEU A 1 117 ? 10.984 -5.508 -12.383 1 96.62 117 LEU A N 1
ATOM 890 C CA . LEU A 1 117 ? 11.758 -5.273 -11.172 1 96.62 117 LEU A CA 1
ATOM 891 C C . LEU A 1 117 ? 13.234 -5.594 -11.398 1 96.62 117 LEU A C 1
ATOM 893 O O . LEU A 1 117 ? 14.109 -4.836 -10.977 1 96.62 117 LEU A O 1
ATOM 897 N N . SER A 1 118 ? 13.5 -6.695 -12.117 1 96.25 118 SER A N 1
ATOM 898 C CA . SER A 1 118 ? 14.875 -7.113 -12.383 1 96.25 118 SER A CA 1
ATOM 899 C C . SER A 1 118 ? 15.609 -6.074 -13.227 1 96.25 118 SER A C 1
ATOM 901 O O . SER A 1 118 ? 16.781 -5.777 -12.969 1 96.25 118 SER A O 1
ATOM 903 N N . LYS A 1 119 ? 14.945 -5.594 -14.18 1 95.31 119 LYS A N 1
ATOM 904 C CA . LYS A 1 119 ? 15.555 -4.574 -15.031 1 95.31 119 LYS A CA 1
ATOM 905 C C . LYS A 1 119 ? 15.719 -3.258 -14.281 1 95.31 119 LYS A C 1
ATOM 907 O O . LYS A 1 119 ? 16.734 -2.578 -14.414 1 95.31 119 LYS A O 1
ATOM 912 N N . TYR A 1 120 ? 14.711 -2.93 -13.555 1 93.5 120 TYR A N 1
ATOM 913 C CA . TYR A 1 120 ? 14.703 -1.677 -12.805 1 93.5 120 TYR A CA 1
ATOM 914 C C . TYR A 1 120 ? 15.836 -1.646 -11.781 1 93.5 120 TYR A C 1
ATOM 916 O O . TYR A 1 120 ? 16.547 -0.649 -11.672 1 93.5 120 TYR A O 1
ATOM 924 N N . PHE A 1 121 ? 16.078 -2.768 -11.07 1 93 121 PHE A N 1
ATOM 925 C CA . PHE A 1 121 ? 17.078 -2.838 -10.016 1 93 121 PHE A CA 1
ATOM 926 C C . PHE A 1 121 ? 18.406 -3.338 -10.555 1 93 121 PHE A C 1
ATOM 928 O O . PHE A 1 121 ? 19.438 -3.244 -9.883 1 93 121 PHE A O 1
ATOM 935 N N . GLY A 1 122 ? 18.438 -3.854 -11.797 1 93.12 122 GLY A N 1
ATOM 936 C CA . GLY A 1 122 ? 19.594 -4.559 -12.336 1 93.12 122 GLY A CA 1
ATOM 937 C C . GLY A 1 122 ? 19.688 -5.996 -11.867 1 93.12 122 GLY A C 1
ATOM 938 O O . GLY A 1 122 ? 20.062 -6.883 -12.633 1 93.12 122 GLY A O 1
ATOM 939 N N . SER A 1 123 ? 19.406 -6.137 -10.617 1 93.25 123 SER A N 1
ATOM 940 C CA . SER A 1 123 ? 19.219 -7.43 -9.961 1 93.25 123 SER A CA 1
ATOM 941 C C . SER A 1 123 ? 18.156 -7.363 -8.883 1 93.25 123 SER A C 1
ATOM 943 O O . SER A 1 123 ? 18.109 -6.41 -8.102 1 93.25 123 SER A O 1
ATOM 945 N N . PHE A 1 124 ? 17.266 -8.219 -9 1 95.56 124 PHE A N 1
ATOM 946 C CA . PHE A 1 124 ? 16.172 -8.195 -8.031 1 95.56 124 PHE A CA 1
ATOM 947 C C . PHE A 1 124 ? 16.344 -9.305 -6.996 1 95.56 124 PHE A C 1
ATOM 949 O O . PHE A 1 124 ? 16.656 -10.438 -7.344 1 95.56 124 PHE A O 1
ATOM 956 N N . SER A 1 125 ? 16.25 -8.977 -5.746 1 96.12 125 SER A N 1
ATOM 957 C CA . SER A 1 125 ? 16.344 -9.93 -4.641 1 96.12 125 SER A CA 1
ATOM 958 C C . SER A 1 125 ? 15.484 -9.492 -3.463 1 96.12 125 SER A C 1
ATOM 960 O O . SER A 1 125 ? 14.883 -8.414 -3.49 1 96.12 125 SER A O 1
ATOM 962 N N . GLU A 1 126 ? 15.445 -10.328 -2.377 1 93.88 126 GLU A N 1
ATOM 963 C CA . GLU A 1 126 ? 14.719 -10.023 -1.146 1 93.88 126 GLU A CA 1
ATOM 964 C C . GLU A 1 126 ? 15.195 -8.711 -0.535 1 93.88 126 GLU A C 1
ATOM 966 O O . GLU A 1 126 ? 14.391 -7.961 0.032 1 93.88 126 GLU A O 1
ATOM 971 N N . TYR A 1 127 ? 16.453 -8.477 -0.676 1 90.94 127 TYR A N 1
ATOM 972 C CA . TYR A 1 127 ? 17.047 -7.246 -0.168 1 90.94 127 TYR A CA 1
ATOM 973 C C . TYR A 1 127 ? 16.297 -6.027 -0.686 1 90.94 127 TYR A C 1
ATOM 975 O O . TYR A 1 127 ? 16.016 -5.09 0.069 1 90.94 127 TYR A O 1
ATOM 983 N N . HIS A 1 128 ? 15.969 -5.992 -1.938 1 92.19 128 HIS A N 1
ATOM 984 C CA . HIS A 1 128 ? 15.273 -4.867 -2.551 1 92.19 128 HIS A CA 1
ATOM 985 C C . HIS A 1 128 ? 13.875 -4.695 -1.97 1 92.19 128 HIS A C 1
ATOM 987 O O . HIS A 1 128 ? 13.414 -3.568 -1.766 1 92.19 128 HIS A O 1
ATOM 993 N N . VAL A 1 129 ? 13.156 -5.816 -1.665 1 93.56 129 VAL A N 1
ATOM 994 C CA . VAL A 1 129 ? 11.812 -5.742 -1.1 1 93.56 129 VAL A CA 1
ATOM 995 C C . VAL A 1 129 ? 11.875 -5.176 0.317 1 93.56 129 VAL A C 1
ATOM 997 O O . VAL A 1 129 ? 11.008 -4.406 0.725 1 93.56 129 VAL A O 1
ATOM 1000 N N . ILE A 1 130 ? 12.906 -5.523 1.022 1 91 130 ILE A N 1
ATOM 1001 C CA . ILE A 1 130 ? 13.07 -5.082 2.402 1 91 130 ILE A CA 1
ATOM 1002 C C . ILE A 1 130 ? 13.352 -3.584 2.436 1 91 130 ILE A C 1
ATOM 1004 O O . ILE A 1 130 ? 12.742 -2.846 3.215 1 91 130 ILE A O 1
ATOM 1008 N N . PHE A 1 131 ? 14.148 -3.088 1.431 1 88.75 131 PHE A N 1
ATOM 1009 C CA . PHE A 1 131 ? 14.711 -1.76 1.629 1 88.75 131 PHE A CA 1
ATOM 1010 C C . PHE A 1 131 ? 14.148 -0.772 0.613 1 88.75 131 PHE A C 1
ATOM 1012 O O . PHE A 1 131 ? 14.32 0.44 0.758 1 88.75 131 PHE A O 1
ATOM 1019 N N . HIS A 1 132 ? 13.469 -1.258 -0.44 1 89.19 132 HIS A N 1
ATOM 1020 C CA . HIS A 1 132 ? 12.961 -0.368 -1.479 1 89.19 132 HIS A CA 1
ATOM 1021 C C . HIS A 1 132 ? 11.484 -0.635 -1.763 1 89.19 132 HIS A C 1
ATOM 1023 O O . HIS A 1 132 ? 11.078 -0.742 -2.922 1 89.19 132 HIS A O 1
ATOM 1029 N N . LEU A 1 133 ? 10.672 -0.663 -0.662 1 89.88 133 LEU A N 1
ATOM 1030 C CA . LEU A 1 133 ? 9.25 -0.967 -0.768 1 89.88 133 LEU A CA 1
ATOM 1031 C C . LEU A 1 133 ? 8.547 0.05 -1.655 1 89.88 133 LEU A C 1
ATOM 1033 O O . LEU A 1 133 ? 7.664 -0.311 -2.441 1 89.88 133 LEU A O 1
ATOM 1037 N N . GLU A 1 134 ? 8.914 1.381 -1.552 1 88.31 134 GLU A N 1
ATOM 1038 C CA . GLU A 1 134 ? 8.266 2.434 -2.324 1 88.31 134 GLU A CA 1
ATOM 1039 C C . GLU A 1 134 ? 8.445 2.209 -3.824 1 88.31 134 GLU A C 1
ATOM 1041 O O . GLU A 1 134 ? 7.543 2.508 -4.613 1 88.31 134 GLU A O 1
ATOM 1046 N N . LYS A 1 135 ? 9.648 1.701 -4.176 1 90.69 135 LYS A N 1
ATOM 1047 C CA . LYS A 1 135 ? 9.93 1.449 -5.586 1 90.69 135 LYS A CA 1
ATOM 1048 C C . LYS A 1 135 ? 9.094 0.28 -6.109 1 90.69 135 LYS A C 1
ATOM 1050 O O . LYS A 1 135 ? 8.625 0.305 -7.25 1 90.69 135 LYS A O 1
ATOM 1055 N N . ILE A 1 136 ? 8.891 -0.732 -5.277 1 94.88 136 ILE A N 1
ATOM 1056 C CA . ILE A 1 136 ? 8.062 -1.875 -5.652 1 94.88 136 ILE A CA 1
ATOM 1057 C C . ILE A 1 136 ? 6.621 -1.419 -5.883 1 94.88 136 ILE A C 1
ATOM 1059 O O . ILE A 1 136 ? 6 -1.794 -6.879 1 94.88 136 ILE A O 1
ATOM 1063 N N . HIS A 1 137 ? 6.141 -0.536 -4.965 1 93.31 137 HIS A N 1
ATOM 1064 C CA . HIS A 1 137 ? 4.801 0.019 -5.133 1 93.31 137 HIS A CA 1
ATOM 1065 C C . HIS A 1 137 ? 4.688 0.8 -6.438 1 93.31 137 HIS A C 1
ATOM 1067 O O . HIS A 1 137 ? 3.68 0.7 -7.141 1 93.31 137 HIS A O 1
ATOM 1073 N N . LEU A 1 138 ? 5.68 1.599 -6.738 1 91.38 138 LEU A N 1
ATOM 1074 C CA . LEU A 1 138 ? 5.656 2.447 -7.926 1 91.38 138 LEU A CA 1
ATOM 1075 C C . LEU A 1 138 ? 5.551 1.606 -9.195 1 91.38 138 LEU A C 1
ATOM 1077 O O . LEU A 1 138 ? 4.785 1.938 -10.102 1 91.38 138 LEU A O 1
ATOM 1081 N N . VAL A 1 139 ? 6.348 0.558 -9.219 1 94.75 139 VAL A N 1
ATOM 1082 C CA . VAL A 1 139 ? 6.289 -0.332 -10.375 1 94.75 139 VAL A CA 1
ATOM 1083 C C . VAL A 1 139 ? 4.898 -0.952 -10.477 1 94.75 139 VAL A C 1
ATOM 1085 O O . VAL A 1 139 ? 4.293 -0.945 -11.555 1 94.75 139 VAL A O 1
ATOM 1088 N N . LEU A 1 140 ? 4.414 -1.45 -9.367 1 96.06 140 LEU A N 1
ATOM 1089 C CA . LEU A 1 140 ? 3.115 -2.113 -9.344 1 96.06 140 LEU A CA 1
ATOM 1090 C C . LEU A 1 140 ? 2.006 -1.15 -9.75 1 96.06 140 LEU A C 1
ATOM 1092 O O . LEU A 1 140 ? 1.093 -1.524 -10.492 1 96.06 140 LEU A O 1
ATOM 1096 N N . ASP A 1 141 ? 2.102 0.104 -9.367 1 92.94 141 ASP A N 1
ATOM 1097 C CA . ASP A 1 141 ? 1.089 1.112 -9.664 1 92.94 141 ASP A CA 1
ATOM 1098 C C . ASP A 1 141 ? 1.027 1.411 -11.156 1 92.94 141 ASP A C 1
ATOM 1100 O O . ASP A 1 141 ? -0.016 1.819 -11.672 1 92.94 141 ASP A O 1
ATOM 1104 N N . GLU A 1 142 ? 2.131 1.261 -11.852 1 91.94 142 GLU A N 1
ATOM 1105 C CA . GLU A 1 142 ? 2.141 1.446 -13.305 1 91.94 142 GLU A CA 1
ATOM 1106 C C . GLU A 1 142 ? 1.463 0.279 -14.016 1 91.94 142 GLU A C 1
ATOM 1108 O O . GLU A 1 142 ? 0.984 0.425 -15.141 1 91.94 142 GLU A O 1
ATOM 1113 N N . MET A 1 143 ? 1.398 -0.817 -13.32 1 95.94 143 MET A N 1
ATOM 1114 C CA . MET A 1 143 ? 0.918 -2.037 -13.961 1 95.94 143 MET A CA 1
ATOM 1115 C C . MET A 1 143 ? -0.548 -2.289 -13.625 1 95.94 143 MET A C 1
ATOM 1117 O O . MET A 1 143 ? -1.28 -2.875 -14.422 1 95.94 143 MET A O 1
ATOM 1121 N N . VAL A 1 144 ? -0.974 -1.862 -12.398 1 94.19 144 VAL A N 1
ATOM 1122 C CA . VAL A 1 144 ? -2.305 -2.201 -11.906 1 94.19 144 VAL A CA 1
ATOM 1123 C C . VAL A 1 144 ? -3.018 -0.937 -11.43 1 94.19 144 VAL A C 1
ATOM 1125 O O . VAL A 1 144 ? -2.457 -0.151 -10.664 1 94.19 144 VAL A O 1
ATOM 1128 N N . THR A 1 145 ? -4.168 -0.702 -11.906 1 89.5 145 THR A N 1
ATOM 1129 C CA . THR A 1 145 ? -5.016 0.4 -11.461 1 89.5 145 THR A CA 1
ATOM 1130 C C . THR A 1 145 ? -6.375 -0.115 -11 1 89.5 145 THR A C 1
ATOM 1132 O O . THR A 1 145 ? -7.074 -0.793 -11.758 1 89.5 145 THR A O 1
ATOM 1135 N N . ALA A 1 146 ? -6.703 0.118 -9.75 1 86.94 146 ALA A N 1
ATOM 1136 C CA . ALA A 1 146 ? -7.98 -0.275 -9.164 1 86.94 146 ALA A CA 1
ATOM 1137 C C . ALA A 1 146 ? -8.211 -1.777 -9.297 1 86.94 146 ALA A C 1
ATOM 1139 O O . ALA A 1 146 ? -9.328 -2.219 -9.57 1 86.94 146 ALA A O 1
ATOM 1140 N N . GLY A 1 147 ? -7.074 -2.527 -9.328 1 89.69 147 GLY A N 1
ATOM 1141 C CA . GLY A 1 147 ? -7.176 -3.979 -9.359 1 89.69 147 GLY A CA 1
ATO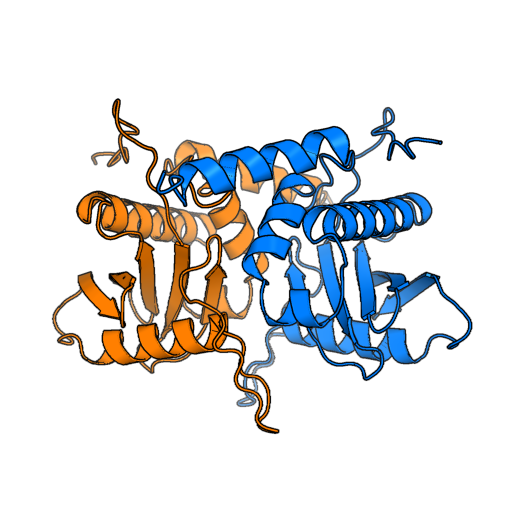M 1142 C C . GLY A 1 147 ? -7.176 -4.543 -10.766 1 89.69 147 GLY A C 1
ATOM 1143 O O . GLY A 1 147 ? -7.25 -5.762 -10.953 1 89.69 147 GLY A O 1
ATOM 1144 N N . PHE A 1 148 ? -7.105 -3.658 -11.742 1 90.25 148 PHE A N 1
ATOM 1145 C CA . PHE A 1 148 ? -7.051 -4.098 -13.125 1 90.25 148 PHE A CA 1
ATOM 1146 C C . PHE A 1 148 ? -5.645 -3.939 -13.695 1 90.25 148 PHE A C 1
ATOM 1148 O O . PHE A 1 148 ? -5.012 -2.898 -13.508 1 90.25 148 PHE A O 1
ATOM 1155 N N . VAL A 1 149 ? -5.211 -4.98 -14.297 1 93.69 149 VAL A N 1
ATOM 1156 C CA . VAL A 1 149 ? -3.926 -4.895 -14.984 1 93.69 149 VAL A CA 1
ATOM 1157 C C . VAL A 1 149 ? -4.055 -4.004 -16.219 1 93.69 149 VAL A C 1
ATOM 1159 O O . VAL A 1 149 ? -4.863 -4.277 -17.109 1 93.69 149 VAL A O 1
ATOM 1162 N N . VAL A 1 150 ? -3.199 -2.941 -16.328 1 93.56 150 VAL A N 1
ATOM 1163 C CA . VAL A 1 150 ? -3.393 -1.953 -17.391 1 93.56 150 VAL A CA 1
ATOM 1164 C C . VAL A 1 150 ? -2.174 -1.935 -18.312 1 93.56 150 VAL A C 1
ATOM 1166 O O . VAL A 1 150 ? -2.266 -1.509 -19.469 1 93.56 150 VAL A O 1
ATOM 1169 N N . GLU A 1 151 ? -0.996 -2.332 -17.781 1 94.44 151 GLU A N 1
ATOM 1170 C CA . GLU A 1 151 ? 0.234 -2.293 -18.578 1 94.44 151 GLU A CA 1
ATOM 1171 C C . GLU A 1 151 ? 1.239 -3.328 -18.078 1 94.44 151 GLU A C 1
ATOM 1173 O O . GLU A 1 151 ? 1.495 -3.426 -16.875 1 94.44 151 GLU A O 1
ATOM 1178 N N . THR A 1 152 ? 1.757 -4.145 -18.922 1 95.19 152 THR A N 1
ATOM 1179 C CA . THR A 1 152 ? 2.723 -5.16 -18.516 1 95.19 152 THR A CA 1
ATOM 1180 C C . THR A 1 152 ? 3.986 -5.078 -19.375 1 95.19 152 THR A C 1
ATOM 1182 O O . THR A 1 152 ? 4.938 -5.832 -19.156 1 95.19 152 THR A O 1
ATOM 1185 N N . ASN A 1 153 ? 4 -4.16 -20.297 1 95.19 153 ASN A N 1
ATOM 1186 C CA . ASN A 1 153 ? 5.16 -3.99 -21.172 1 95.19 153 ASN A CA 1
ATOM 1187 C C . ASN A 1 153 ? 6.281 -3.229 -20.469 1 95.19 153 ASN A C 1
ATOM 1189 O O . ASN A 1 153 ? 6.129 -2.047 -20.156 1 95.19 153 ASN A O 1
ATOM 1193 N N . ARG A 1 154 ? 7.359 -3.938 -20.328 1 94 154 ARG A N 1
ATOM 1194 C CA . ARG A 1 154 ? 8.492 -3.373 -19.594 1 94 154 ARG A CA 1
ATOM 1195 C C . ARG A 1 154 ? 9.039 -2.135 -20.297 1 94 154 ARG A C 1
ATOM 1197 O O . ARG A 1 154 ? 9.469 -1.182 -19.641 1 94 154 ARG A O 1
ATOM 1204 N N . ASP A 1 155 ? 8.953 -2.027 -21.609 1 93.94 155 ASP A N 1
ATOM 1205 C CA . ASP A 1 155 ? 9.516 -0.924 -22.375 1 93.94 155 ASP A CA 1
ATOM 1206 C C . ASP A 1 155 ? 8.688 0.345 -22.203 1 93.94 155 ASP A C 1
ATOM 1208 O O . ASP A 1 155 ? 9.172 1.45 -22.453 1 93.94 155 ASP A O 1
ATOM 1212 N N . LEU A 1 156 ? 7.488 0.215 -21.859 1 92.69 156 LEU A N 1
ATOM 1213 C CA . LEU A 1 156 ? 6.609 1.358 -21.625 1 92.69 156 LEU A CA 1
ATOM 1214 C C . LEU A 1 156 ? 6.668 1.812 -20.172 1 92.69 156 LEU A C 1
ATOM 1216 O O . LEU A 1 156 ? 6.484 2.996 -19.875 1 92.69 156 LEU A O 1
ATOM 1220 N N . ILE A 1 157 ? 6.945 0.91 -19.234 1 92.75 157 ILE A N 1
ATOM 1221 C CA . ILE A 1 157 ? 6.855 1.177 -17.797 1 92.75 157 ILE A CA 1
ATOM 1222 C C . ILE A 1 157 ? 8.172 1.755 -17.297 1 92.75 157 ILE A C 1
ATOM 1224 O O . ILE A 1 157 ? 8.188 2.719 -16.531 1 92.75 157 ILE A O 1
ATOM 1228 N N . LEU A 1 158 ? 9.336 1.272 -17.719 1 92.62 158 LEU A N 1
ATOM 1229 C CA . LEU A 1 158 ? 10.641 1.572 -17.156 1 92.62 158 LEU A CA 1
ATOM 1230 C C . LEU A 1 158 ? 11.016 3.033 -17.391 1 92.62 158 LEU A C 1
ATOM 1232 O O . LEU A 1 158 ? 11.57 3.686 -16.5 1 92.62 158 LEU A O 1
ATOM 1236 N N . PRO A 1 159 ? 10.641 3.588 -18.594 1 89.31 159 PRO A N 1
ATOM 1237 C CA . PRO A 1 159 ? 10.992 4.992 -18.828 1 89.31 159 PRO A CA 1
ATOM 1238 C C . PRO A 1 159 ? 10.305 5.941 -17.844 1 89.31 159 PRO A C 1
ATOM 1240 O O . PRO A 1 159 ? 10.812 7.031 -17.578 1 89.31 159 PRO A O 1
ATOM 1243 N N . THR A 1 160 ? 9.164 5.586 -17.312 1 83.75 160 THR A N 1
ATOM 1244 C CA . THR A 1 160 ? 8.422 6.414 -16.375 1 83.75 160 THR A CA 1
ATOM 1245 C C . THR A 1 160 ? 9.227 6.625 -15.094 1 83.75 160 THR A C 1
ATOM 1247 O O . THR A 1 160 ? 9.18 7.703 -14.5 1 83.75 160 THR A O 1
ATOM 1250 N N . 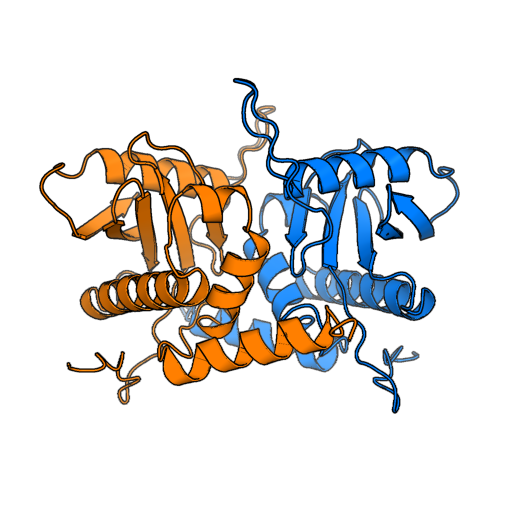PHE A 1 161 ? 10.031 5.691 -14.703 1 83.06 161 PHE A N 1
ATOM 1251 C CA . PHE A 1 161 ? 10.805 5.77 -13.477 1 83.06 161 PHE A CA 1
ATOM 1252 C C . PHE A 1 161 ? 12.047 6.637 -13.672 1 83.06 161 PHE A C 1
ATOM 1254 O O . PHE A 1 161 ? 12.469 7.344 -12.75 1 83.06 161 PHE A O 1
ATOM 1261 N N . ALA A 1 162 ? 12.555 6.566 -14.875 1 78.25 162 ALA A N 1
ATOM 1262 C CA . ALA A 1 162 ? 13.656 7.48 -15.188 1 78.25 162 ALA A CA 1
ATOM 1263 C C . ALA A 1 162 ? 13.219 8.938 -15.047 1 78.25 162 ALA A C 1
ATOM 1265 O O . ALA A 1 162 ? 13.961 9.766 -14.508 1 78.25 162 ALA A O 1
ATOM 1266 N N . GLN A 1 163 ? 12.055 9.219 -15.391 1 75 163 GLN A N 1
ATOM 1267 C CA . GLN A 1 163 ? 11.5 10.562 -15.297 1 75 163 GLN A CA 1
ATOM 1268 C C . GLN A 1 163 ? 11.242 10.961 -13.852 1 75 163 GLN A C 1
ATOM 1270 O O . GLN A 1 163 ? 11.523 12.094 -13.453 1 75 163 GLN A O 1
ATOM 1275 N N . LEU A 1 164 ? 10.719 10.047 -13.109 1 73.62 164 LEU A N 1
ATOM 1276 C CA . LEU A 1 164 ? 10.414 10.297 -11.703 1 73.62 164 LEU A CA 1
ATOM 1277 C C . LEU A 1 164 ? 11.68 10.586 -10.914 1 73.62 164 LEU A C 1
ATOM 1279 O O . LEU A 1 164 ? 11.695 11.469 -10.055 1 73.62 164 LEU A O 1
ATOM 1283 N N . GLU A 1 165 ? 12.672 9.828 -11.156 1 71.62 165 GLU A N 1
ATOM 1284 C CA . GLU A 1 165 ? 13.938 10.016 -10.453 1 71.62 165 GLU A CA 1
ATOM 1285 C C . GLU A 1 165 ? 14.57 11.359 -10.812 1 71.62 165 GLU A C 1
ATOM 1287 O O . GLU A 1 165 ? 15.203 12 -9.969 1 71.62 165 GLU A O 1
ATOM 1292 N N . ARG A 1 166 ? 14.367 11.852 -12.047 1 68 166 ARG A N 1
ATOM 1293 C CA . ARG A 1 166 ? 14.891 13.141 -12.477 1 68 166 ARG A CA 1
ATOM 1294 C C . ARG A 1 166 ? 14.156 14.289 -11.781 1 68 166 ARG A C 1
ATOM 1296 O O . ARG A 1 166 ? 14.766 15.305 -11.453 1 68 166 ARG A O 1
ATOM 1303 N N . ASN A 1 167 ? 12.875 14.086 -11.547 1 64.62 167 ASN A N 1
ATOM 1304 C CA . ASN A 1 167 ? 12.062 15.148 -10.953 1 64.62 167 ASN A CA 1
ATOM 1305 C C . ASN A 1 167 ? 12.297 15.258 -9.453 1 64.62 167 ASN A C 1
ATOM 1307 O O . ASN A 1 167 ? 12.188 16.344 -8.883 1 64.62 167 ASN A O 1
ATOM 1311 N N . VAL A 1 168 ? 12.477 14.234 -8.789 1 59.84 168 VAL A N 1
ATOM 1312 C CA . VAL A 1 168 ? 12.633 14.25 -7.34 1 59.84 168 VAL A CA 1
ATOM 1313 C C . VAL A 1 168 ? 14.086 14.516 -6.977 1 59.84 168 VAL A C 1
ATOM 1315 O O . VAL A 1 168 ? 14.375 15.133 -5.945 1 59.84 168 VAL A O 1
ATOM 1318 N N . MET A 1 169 ? 15.203 13.875 -7.656 1 50.53 169 MET A N 1
ATOM 1319 C CA . MET A 1 169 ? 16.625 14.102 -7.375 1 50.53 169 MET A CA 1
ATOM 1320 C C . MET A 1 169 ? 17.234 15.023 -8.422 1 50.53 169 MET A C 1
ATOM 1322 O O . MET A 1 169 ? 17.766 14.555 -9.43 1 50.53 169 MET A O 1
ATOM 1326 N N . PRO A 1 170 ? 16.844 16.203 -8.367 1 43.66 170 PRO A N 1
ATOM 1327 C CA . PRO A 1 170 ? 17.578 16.969 -9.383 1 43.66 170 PRO A CA 1
ATOM 1328 C C . PRO A 1 170 ? 19.078 16.703 -9.344 1 43.66 170 PRO A C 1
ATOM 1330 O O . PRO A 1 170 ? 19.641 16.484 -8.273 1 43.66 170 PRO A O 1
ATOM 1333 N N . ALA A 1 171 ? 19.688 16.094 -10.336 1 37.06 171 ALA A N 1
ATOM 1334 C CA . ALA A 1 171 ? 21.109 15.875 -10.523 1 37.06 171 ALA A CA 1
ATOM 1335 C C . ALA A 1 171 ? 21.922 17.062 -10.031 1 37.06 171 ALA A C 1
ATOM 1337 O O . ALA A 1 171 ? 21.625 18.219 -10.375 1 37.06 171 ALA A O 1
ATOM 1338 N N . TYR A 1 172 ? 22.312 16.953 -8.781 1 31.27 172 TYR A N 1
ATOM 1339 C CA . TYR A 1 172 ? 23.422 17.859 -8.484 1 31.27 172 TYR A CA 1
ATOM 1340 C C . TYR A 1 172 ? 24.5 17.781 -9.555 1 31.27 172 TYR A C 1
ATOM 1342 O O . TYR A 1 172 ? 25.109 16.734 -9.75 1 31.27 172 TYR A O 1
ATOM 1350 N N . THR A 1 173 ? 24.266 18.094 -10.773 1 27.91 173 THR A N 1
ATOM 1351 C CA . THR A 1 173 ? 25.469 18.484 -11.484 1 27.91 173 THR A CA 1
ATOM 1352 C C . THR A 1 173 ? 26.078 19.75 -10.883 1 27.91 173 THR A C 1
ATOM 1354 O O . THR A 1 173 ? 25.344 20.672 -10.492 1 27.91 173 THR A O 1
ATOM 1357 N N . MET B 1 1 ? -20.531 26.922 -0.233 1 24.52 1 MET B N 1
ATOM 1358 C CA . MET B 1 1 ? -19.562 26.078 0.471 1 24.52 1 MET B CA 1
ATOM 1359 C C . MET B 1 1 ? -18.406 25.688 -0.445 1 24.52 1 MET B C 1
ATOM 1361 O O . MET B 1 1 ? -18.625 25.062 -1.487 1 24.52 1 MET B O 1
ATOM 1365 N N . ALA B 1 2 ? -17.328 26.422 -0.398 1 28.62 2 ALA B N 1
ATOM 1366 C CA . ALA B 1 2 ? -16.219 26.656 -1.315 1 28.62 2 ALA B CA 1
ATOM 1367 C C . ALA B 1 2 ? -15.414 25.375 -1.548 1 28.62 2 ALA B C 1
ATOM 1369 O O . ALA B 1 2 ? -14.977 24.734 -0.594 1 28.62 2 ALA B O 1
ATOM 1370 N N . ALA B 1 3 ? -15.648 24.641 -2.52 1 32 3 ALA B N 1
ATOM 1371 C CA . ALA B 1 3 ? -14.836 23.547 -3.043 1 32 3 ALA B CA 1
ATOM 1372 C C . ALA B 1 3 ? -13.352 23.891 -3.033 1 32 3 ALA B C 1
ATOM 1374 O O . ALA B 1 3 ? -12.93 24.828 -3.721 1 32 3 ALA B O 1
ATOM 1375 N N . SER B 1 4 ? -12.742 23.984 -1.851 1 32.78 4 SER B N 1
ATOM 1376 C CA . SER B 1 4 ? -11.32 24.312 -1.839 1 32.78 4 SER B CA 1
ATOM 1377 C C . SER B 1 4 ? -10.562 23.531 -2.9 1 32.78 4 SER B C 1
ATOM 1379 O O . SER B 1 4 ? -10.484 22.297 -2.828 1 32.78 4 SER B O 1
ATOM 1381 N N . ASN B 1 5 ? -10.734 23.844 -4.086 1 35.12 5 ASN B N 1
ATOM 1382 C CA . ASN B 1 5 ? -9.953 23.406 -5.242 1 35.12 5 ASN B CA 1
ATOM 1383 C C . ASN B 1 5 ? -8.461 23.375 -4.93 1 35.12 5 ASN B C 1
ATOM 1385 O O . ASN B 1 5 ? -7.879 24.391 -4.547 1 35.12 5 ASN B O 1
ATOM 1389 N N . VAL B 1 6 ? -7.938 22.406 -4.34 1 43.41 6 VAL B N 1
ATOM 1390 C CA . VAL B 1 6 ? -6.48 22.375 -4.426 1 43.41 6 VAL B CA 1
ATOM 1391 C C . VAL B 1 6 ? -6.035 22.844 -5.809 1 43.41 6 VAL B C 1
ATOM 1393 O O . VAL B 1 6 ? -6.285 22.172 -6.809 1 43.41 6 VAL B O 1
ATOM 1396 N N . THR B 1 7 ? -6.387 24.047 -6.141 1 38.84 7 THR B N 1
ATOM 1397 C CA . THR B 1 7 ? -6.004 24.641 -7.418 1 38.84 7 THR B CA 1
ATOM 1398 C C . THR B 1 7 ? -4.648 24.109 -7.875 1 38.84 7 THR B C 1
ATOM 1400 O O . THR B 1 7 ? -3.658 24.203 -7.152 1 38.84 7 THR B O 1
ATOM 1403 N N . ALA B 1 8 ? -4.613 23.062 -8.648 1 41.44 8 ALA B N 1
ATOM 1404 C CA . ALA B 1 8 ? -3.457 22.844 -9.516 1 41.44 8 ALA B CA 1
ATOM 1405 C C . ALA B 1 8 ? -2.963 24.156 -10.109 1 41.44 8 ALA B C 1
ATOM 1407 O O . ALA B 1 8 ? -3.473 24.609 -11.133 1 41.44 8 ALA B O 1
ATOM 1408 N N . GLY B 1 9 ? -2.957 25.234 -9.5 1 36.28 9 GLY B N 1
ATOM 1409 C CA . GLY B 1 9 ? -2.367 26.391 -10.156 1 36.28 9 GLY B CA 1
ATOM 1410 C C . GLY B 1 9 ? -1.155 26.031 -11 1 36.28 9 GLY B C 1
ATOM 1411 O O . GLY B 1 9 ? -0.629 24.922 -10.914 1 36.28 9 GLY B O 1
ATOM 1412 N N . SER B 1 10 ? -0.568 26.938 -11.906 1 43.62 10 SER B N 1
ATOM 1413 C CA . SER B 1 10 ? 0.576 27.016 -12.812 1 43.62 10 SER B CA 1
ATOM 1414 C C . SER B 1 10 ? 1.783 26.297 -12.234 1 43.62 10 SER B C 1
ATOM 1416 O O . SER B 1 10 ? 2.82 26.172 -12.891 1 43.62 10 SER B O 1
ATOM 1418 N N . GLY B 1 11 ? 1.846 25.891 -10.797 1 52.66 11 GLY B N 1
ATOM 1419 C CA . GLY B 1 11 ? 3.057 25.547 -10.07 1 52.66 11 GLY B CA 1
ATOM 1420 C C . GLY B 1 11 ? 3.336 24.062 -10.047 1 52.66 11 GLY B C 1
ATOM 1421 O O . GLY B 1 11 ? 2.537 23.266 -10.547 1 52.66 11 GLY B O 1
ATOM 1422 N N . SER B 1 12 ? 4.566 23.641 -9.68 1 66.19 12 SER B N 1
ATOM 1423 C CA . SER B 1 12 ? 5.117 22.297 -9.531 1 66.19 12 SER B CA 1
ATOM 1424 C C . SER B 1 12 ? 4.156 21.391 -8.781 1 66.19 12 SER B C 1
ATOM 1426 O O . SER B 1 12 ? 3.562 21.797 -7.781 1 66.19 12 SER B O 1
ATOM 1428 N N . PRO B 1 13 ? 3.594 20.375 -9.391 1 79.62 13 PRO B N 1
ATOM 1429 C CA . PRO B 1 13 ? 2.666 19.438 -8.742 1 79.62 13 PRO B CA 1
ATOM 1430 C C . PRO B 1 13 ? 3.057 19.141 -7.293 1 79.62 13 PRO B C 1
ATOM 1432 O O . PRO B 1 13 ? 4.246 19.141 -6.961 1 79.62 13 PRO B O 1
ATOM 1435 N N . LEU B 1 14 ? 2.057 19.125 -6.43 1 90.56 14 LEU B N 1
ATOM 1436 C CA . LEU B 1 14 ? 2.24 18.797 -5.02 1 90.56 14 LEU B CA 1
ATOM 1437 C C . LEU B 1 14 ? 2.775 17.375 -4.867 1 90.56 14 LEU B C 1
ATOM 1439 O O . LEU B 1 14 ? 2.17 16.422 -5.359 1 90.56 14 LEU B O 1
ATOM 1443 N N . ALA B 1 15 ? 3.969 17.219 -4.336 1 90.62 15 ALA B N 1
ATOM 1444 C CA . ALA B 1 15 ? 4.605 15.898 -4.219 1 90.62 15 ALA B CA 1
ATOM 1445 C C . ALA B 1 15 ? 4.613 15.422 -2.77 1 90.62 15 ALA B C 1
ATOM 1447 O O . ALA B 1 15 ? 4.918 16.203 -1.856 1 90.62 15 ALA B O 1
ATOM 1448 N N . LEU B 1 16 ? 4.266 14.219 -2.469 1 92.5 16 LEU B N 1
ATOM 1449 C CA . LEU B 1 16 ? 4.281 13.57 -1.161 1 92.5 16 LEU B CA 1
ATOM 1450 C C . LEU B 1 16 ? 5.23 12.375 -1.158 1 92.5 16 LEU B C 1
ATOM 1452 O O . LEU B 1 16 ? 5.305 11.633 -2.139 1 92.5 16 LEU B O 1
ATOM 1456 N N . SER B 1 17 ? 5.898 12.203 -0.06 1 91.62 17 SER B N 1
ATOM 1457 C CA . SER B 1 17 ? 6.766 11.039 0.067 1 91.62 17 SER B CA 1
ATOM 1458 C C . SER B 1 17 ? 6.059 9.898 0.791 1 91.62 17 SER B C 1
ATOM 1460 O O . SER B 1 17 ? 6.316 8.727 0.512 1 91.62 17 SER B O 1
ATOM 1462 N N . CYS B 1 18 ? 5.176 10.266 1.73 1 95.06 18 CYS B N 1
ATOM 1463 C CA . CYS B 1 18 ? 4.562 9.266 2.594 1 95.06 18 CYS B CA 1
ATOM 1464 C C . CYS B 1 18 ? 3.297 9.805 3.246 1 95.06 18 CYS B C 1
ATOM 1466 O O . CYS B 1 18 ? 3.209 11 3.543 1 95.06 18 CYS B O 1
ATOM 1468 N N . LEU B 1 19 ? 2.318 8.969 3.422 1 97.75 19 LEU B N 1
ATOM 1469 C CA . LEU B 1 19 ? 1.13 9.242 4.223 1 97.75 19 LEU B CA 1
ATOM 1470 C C . LEU B 1 19 ? 0.968 8.195 5.324 1 97.75 19 LEU B C 1
ATOM 1472 O O . LEU B 1 19 ? 1.043 6.996 5.062 1 97.75 19 LEU B O 1
ATOM 1476 N N . VAL B 1 20 ? 0.803 8.641 6.531 1 97.88 20 VAL B N 1
ATOM 1477 C CA . VAL B 1 20 ? 0.679 7.762 7.695 1 97.88 20 VAL B CA 1
ATOM 1478 C C . VAL B 1 20 ? -0.595 8.102 8.461 1 97.88 20 VAL B C 1
ATOM 1480 O O . VAL B 1 20 ? -0.906 9.281 8.672 1 97.88 20 VAL B O 1
ATOM 1483 N N . ILE B 1 21 ? -1.348 7.141 8.883 1 98.56 21 ILE B N 1
ATOM 1484 C CA . ILE B 1 21 ? -2.498 7.297 9.766 1 98.56 21 ILE B CA 1
ATOM 1485 C C . ILE B 1 21 ? -2.27 6.512 11.055 1 98.56 21 ILE B C 1
ATOM 1487 O O . ILE B 1 21 ? -1.993 5.309 11.008 1 98.56 21 ILE B O 1
ATOM 1491 N N . ALA B 1 22 ? -2.314 7.156 12.141 1 98.31 22 ALA B N 1
ATOM 1492 C CA . ALA B 1 22 ? -2.148 6.531 13.453 1 98.31 22 ALA B CA 1
ATOM 1493 C C . ALA B 1 22 ? -3.238 6.984 14.414 1 98.31 22 ALA B C 1
ATOM 1495 O O . ALA B 1 22 ? -3.863 8.031 14.211 1 98.31 22 ALA B O 1
ATOM 1496 N N . THR B 1 23 ? -3.494 6.246 15.43 1 97.38 23 THR B N 1
ATOM 1497 C CA . THR B 1 23 ? -4.453 6.625 16.469 1 97.38 23 THR B CA 1
ATOM 1498 C C . THR B 1 23 ? -3.836 7.625 17.438 1 97.38 23 THR B C 1
ATOM 1500 O O . THR B 1 23 ? -2.621 7.84 17.422 1 97.38 23 THR B O 1
ATOM 1503 N N . ASN B 1 24 ? -4.738 8.188 18.25 1 95.69 24 ASN B N 1
ATOM 1504 C CA . ASN B 1 24 ? -4.273 9.07 19.312 1 95.69 24 ASN B CA 1
ATOM 1505 C C . ASN B 1 24 ? -3.369 8.336 20.297 1 95.69 24 ASN B C 1
ATOM 1507 O O . ASN B 1 24 ? -2.588 8.961 21.016 1 95.69 24 ASN B O 1
ATOM 1511 N N . GLN B 1 25 ? -3.445 7.047 20.344 1 96 25 GLN B N 1
ATOM 1512 C CA . GLN B 1 25 ? -2.604 6.227 21.203 1 96 25 GLN B CA 1
ATOM 1513 C C . GLN B 1 25 ? -1.337 5.781 20.484 1 96 25 GLN B C 1
ATOM 1515 O O . GLN B 1 25 ? -0.668 4.84 20.906 1 96 25 GLN B O 1
ATOM 1520 N N . ASN B 1 26 ? -1.062 6.336 19.328 1 96.69 26 ASN B N 1
ATOM 1521 C CA . ASN B 1 26 ? 0.173 6.18 18.562 1 96.69 26 ASN B CA 1
ATOM 1522 C C . ASN B 1 26 ? 0.239 4.82 17.875 1 96.69 26 ASN B C 1
ATOM 1524 O O . ASN B 1 26 ? 1.327 4.289 17.641 1 96.69 26 ASN B O 1
ATOM 1528 N N . ARG B 1 27 ? -0.934 4.242 17.609 1 95.69 27 ARG B N 1
ATOM 1529 C CA . ARG B 1 27 ? -0.961 2.977 16.891 1 95.69 27 ARG B CA 1
ATOM 1530 C C . ARG B 1 27 ? -1.031 3.209 15.383 1 95.69 27 ARG B C 1
ATOM 1532 O O . ARG B 1 27 ? -1.918 3.916 14.898 1 95.69 27 ARG B O 1
ATOM 1539 N N . LEU B 1 28 ? -0.096 2.557 14.68 1 96.69 28 LEU B N 1
ATOM 1540 C CA . LEU B 1 28 ? -0.083 2.656 13.227 1 96.69 28 LEU B CA 1
ATOM 1541 C C . LEU B 1 28 ? -1.289 1.943 12.617 1 96.69 28 LEU B C 1
ATOM 1543 O O . LEU B 1 28 ? -1.56 0.786 12.945 1 96.69 28 LEU B O 1
ATOM 1547 N N . ARG B 1 29 ? -2.051 2.588 11.727 1 95.69 29 ARG B N 1
ATOM 1548 C CA . ARG B 1 29 ? -3.23 1.995 11.102 1 95.69 29 ARG B CA 1
ATOM 1549 C C . ARG B 1 29 ? -3.064 1.912 9.594 1 95.69 29 ARG B C 1
ATOM 1551 O O . ARG B 1 29 ? -3.629 1.025 8.945 1 95.69 29 ARG B O 1
ATOM 1558 N N . PHE B 1 30 ? -2.258 2.834 9.078 1 95.94 30 PHE B N 1
ATOM 1559 C CA . PHE B 1 30 ? -2.082 2.869 7.629 1 95.94 30 PHE B CA 1
ATOM 1560 C C . PHE B 1 30 ? -0.804 3.613 7.258 1 95.94 30 PHE B C 1
ATOM 1562 O O . PHE B 1 30 ? -0.458 4.617 7.887 1 95.94 30 PHE B O 1
ATOM 1569 N N . ALA B 1 31 ? -0.088 3.135 6.258 1 96.06 31 ALA B N 1
ATOM 1570 C CA . ALA B 1 31 ? 1.063 3.842 5.707 1 96.06 31 ALA B CA 1
ATOM 1571 C C . ALA B 1 31 ? 1.19 3.6 4.203 1 96.06 31 ALA B C 1
ATOM 1573 O O . ALA B 1 31 ? 0.977 2.48 3.73 1 96.06 31 ALA B O 1
ATOM 1574 N N . ARG B 1 32 ? 1.457 4.598 3.494 1 95 32 ARG B N 1
ATOM 1575 C CA . ARG B 1 32 ? 1.79 4.523 2.076 1 95 32 ARG B CA 1
ATOM 1576 C C . ARG B 1 32 ? 3.02 5.367 1.757 1 95 32 ARG B C 1
ATOM 1578 O O . ARG B 1 32 ? 3.082 6.543 2.113 1 95 32 ARG B O 1
ATOM 1585 N N . HIS B 1 33 ? 4.027 4.684 1.088 1 93.06 33 HIS B N 1
ATOM 1586 C CA . HIS B 1 33 ? 5.285 5.328 0.731 1 93.06 33 HIS B CA 1
ATOM 1587 C C . HIS B 1 33 ? 5.434 5.449 -0.782 1 93.06 33 HIS B C 1
ATOM 1589 O O . HIS B 1 33 ? 5.207 4.48 -1.511 1 93.06 33 HIS B O 1
ATOM 1595 N N . TRP B 1 34 ? 5.816 6.602 -1.265 1 90.25 34 TRP B N 1
ATOM 1596 C CA . TRP B 1 34 ? 6 6.801 -2.697 1 90.25 34 TRP B CA 1
ATOM 1597 C C . TRP B 1 34 ? 7.453 7.145 -3.016 1 90.25 34 TRP B C 1
ATOM 1599 O O . TRP B 1 34 ? 7.973 6.758 -4.066 1 90.25 34 TRP B O 1
ATOM 1609 N N . LEU B 1 35 ? 8.062 7.898 -2.197 1 82.94 35 LEU B N 1
ATOM 1610 C CA . LEU B 1 35 ? 9.422 8.359 -2.443 1 82.94 35 LEU B CA 1
ATOM 1611 C C . LEU B 1 35 ? 10.305 8.117 -1.227 1 82.94 35 LEU B C 1
ATOM 1613 O O . LEU B 1 35 ? 9.836 8.164 -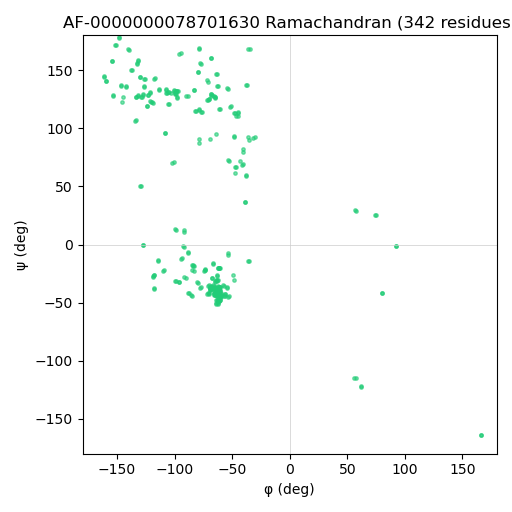0.089 1 82.94 35 LEU B O 1
ATOM 1617 N N . PRO B 1 36 ? 11.547 7.789 -1.544 1 73.5 36 PRO B N 1
ATOM 1618 C CA . PRO B 1 36 ? 12.461 7.57 -0.422 1 73.5 36 PRO B CA 1
ATOM 1619 C C . PRO B 1 36 ? 12.711 8.836 0.395 1 73.5 36 PRO B C 1
ATOM 1621 O O . PRO B 1 36 ? 12.867 9.922 -0.173 1 73.5 36 PRO B O 1
ATOM 1624 N N . THR B 1 37 ? 12.469 8.656 1.645 1 66.56 37 THR B N 1
ATOM 1625 C CA . THR B 1 37 ? 12.742 9.812 2.494 1 66.56 37 THR B CA 1
ATOM 1626 C C . THR B 1 37 ? 13.961 9.562 3.371 1 66.56 37 THR B C 1
ATOM 1628 O O . THR B 1 37 ? 14.57 10.508 3.877 1 66.56 37 THR B O 1
ATOM 1631 N N . ILE B 1 38 ? 14.227 8.297 3.547 1 64.38 38 ILE B N 1
ATOM 1632 C CA . ILE B 1 38 ? 15.352 7.988 4.43 1 64.38 38 ILE B CA 1
ATOM 1633 C C . ILE B 1 38 ? 16.328 7.047 3.721 1 64.38 38 ILE B C 1
ATOM 1635 O O . ILE B 1 38 ? 15.898 6.098 3.059 1 64.38 38 ILE B O 1
ATOM 1639 N N . GLU B 1 39 ? 17.531 7.426 3.75 1 62.12 39 GLU B N 1
ATOM 1640 C CA . GLU B 1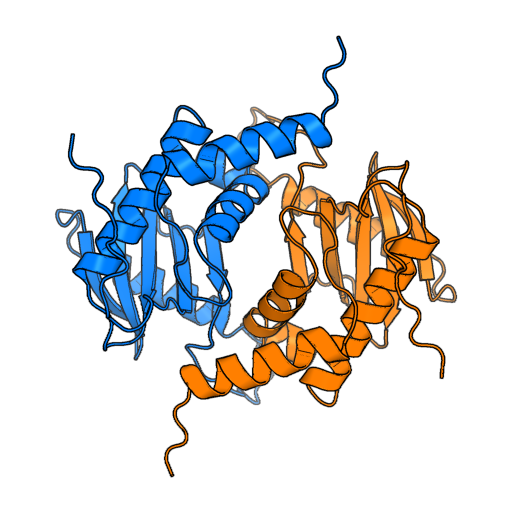 39 ? 18.562 6.535 3.23 1 62.12 39 GLU B CA 1
ATOM 1641 C C . GLU B 1 39 ? 18.672 5.266 4.066 1 62.12 39 GLU B C 1
ATOM 1643 O O . GLU B 1 39 ? 18.594 5.316 5.297 1 62.12 39 GLU B O 1
ATOM 1648 N N . PRO B 1 40 ? 18.578 4.164 3.342 1 59.06 40 PRO B N 1
ATOM 1649 C CA . PRO B 1 40 ? 18.75 2.928 4.105 1 59.06 40 PRO B CA 1
ATOM 1650 C C . PRO B 1 40 ? 20.016 2.93 4.965 1 59.06 40 PRO B C 1
ATOM 1652 O O . PRO B 1 40 ? 21.047 3.463 4.547 1 59.06 40 PRO B O 1
ATOM 1655 N N . ILE B 1 41 ? 19.828 2.816 6.281 1 51.59 41 ILE B N 1
ATOM 1656 C CA . ILE B 1 41 ? 21.016 2.68 7.117 1 51.59 41 ILE B CA 1
ATOM 1657 C C . ILE B 1 41 ? 21.531 1.243 7.051 1 51.59 41 ILE B C 1
ATOM 1659 O O . ILE B 1 41 ? 20.828 0.309 7.449 1 51.59 41 ILE B O 1
ATOM 1663 N N . ALA B 1 42 ? 22.375 0.949 6.082 1 51.06 42 ALA B N 1
ATOM 1664 C CA . ALA B 1 42 ? 23 -0.367 5.961 1 51.06 42 ALA B CA 1
ATOM 1665 C C . ALA B 1 42 ? 23.672 -0.78 7.27 1 51.06 42 ALA B C 1
ATOM 1667 O O . ALA B 1 42 ? 24.516 -0.059 7.797 1 51.06 42 ALA B O 1
ATOM 1668 N N . THR B 1 43 ? 22.891 -1.105 8.266 1 50.47 43 THR B N 1
ATOM 1669 C CA . THR B 1 43 ? 23.641 -1.521 9.445 1 50.47 43 THR B CA 1
ATOM 1670 C C . THR B 1 43 ? 24.188 -2.936 9.273 1 50.47 43 THR B C 1
ATOM 1672 O O . THR B 1 43 ? 23.438 -3.861 8.961 1 50.47 43 THR B O 1
ATOM 1675 N N . PRO B 1 44 ? 25.453 -3.131 9.203 1 47.31 44 PRO B N 1
ATOM 1676 C CA . PRO B 1 44 ? 26.094 -4.449 9.117 1 47.31 44 PRO B CA 1
ATOM 1677 C C . PRO B 1 44 ? 25.578 -5.422 10.172 1 47.31 44 PRO B C 1
ATOM 1679 O O . PRO B 1 44 ? 26.062 -6.555 10.258 1 47.31 44 PRO B O 1
ATOM 1682 N N . THR B 1 45 ? 25.109 -5.023 11.258 1 48.41 45 THR B N 1
ATOM 1683 C CA . THR B 1 45 ? 24.984 -5.895 12.422 1 48.41 45 THR B CA 1
ATOM 1684 C C . THR B 1 45 ? 23.781 -6.824 12.273 1 48.41 45 THR B C 1
ATOM 1686 O O . THR B 1 45 ? 22.812 -6.488 11.602 1 48.41 45 THR B O 1
ATOM 1689 N N . ALA B 1 46 ? 23.781 -8.031 12.977 1 50.88 46 ALA B N 1
ATOM 1690 C CA . ALA B 1 46 ? 22.938 -9.203 13.164 1 50.88 46 ALA B CA 1
ATOM 1691 C C . ALA B 1 46 ? 21.516 -8.789 13.586 1 50.88 46 ALA B C 1
ATOM 1693 O O . ALA B 1 46 ? 20.719 -9.625 14 1 50.88 46 ALA B O 1
ATOM 1694 N N . THR B 1 47 ? 21.188 -7.625 13.898 1 53.75 47 THR B N 1
ATOM 1695 C CA . THR B 1 47 ? 19.875 -7.246 14.43 1 53.75 47 THR B CA 1
ATOM 1696 C C . THR B 1 47 ? 18.812 -7.32 13.344 1 53.75 47 THR B C 1
ATOM 1698 O O . THR B 1 47 ? 19.109 -7.156 12.164 1 53.75 47 THR B O 1
ATOM 1701 N N . PRO B 1 48 ? 17.688 -7.766 13.75 1 59.72 48 PRO B N 1
ATOM 1702 C CA . PRO B 1 48 ? 16.625 -7.875 12.75 1 59.72 48 PRO B CA 1
ATOM 1703 C C . PRO B 1 48 ? 16.5 -6.625 11.883 1 59.72 48 PRO B C 1
ATOM 1705 O O . PRO B 1 48 ? 16.5 -5.504 12.398 1 59.72 48 PRO B O 1
ATOM 1708 N N . ILE B 1 49 ? 16.812 -6.617 10.688 1 66.75 49 ILE B N 1
ATOM 1709 C CA . ILE B 1 49 ? 16.812 -5.527 9.719 1 66.75 49 ILE B CA 1
ATOM 1710 C C . ILE B 1 49 ? 15.477 -4.781 9.789 1 66.75 49 ILE B C 1
ATOM 1712 O O . ILE B 1 49 ? 14.422 -5.352 9.492 1 66.75 49 ILE B O 1
ATOM 1716 N N . ILE B 1 50 ? 15.445 -3.717 10.586 1 76.69 50 ILE B N 1
ATOM 1717 C CA . ILE B 1 50 ? 14.266 -2.861 10.562 1 76.69 50 ILE B CA 1
ATOM 1718 C C . ILE B 1 50 ? 14.172 -2.146 9.211 1 76.69 50 ILE B C 1
ATOM 1720 O O . ILE B 1 50 ? 15.133 -1.519 8.773 1 76.69 50 ILE B O 1
ATOM 1724 N N . ARG B 1 51 ? 13.102 -2.213 8.586 1 84.19 51 ARG B N 1
ATOM 1725 C CA . ARG B 1 51 ? 12.859 -1.536 7.312 1 84.19 51 ARG B CA 1
ATOM 1726 C C . ARG B 1 51 ? 12.93 -0.022 7.477 1 84.19 51 ARG B C 1
ATOM 1728 O O . ARG B 1 51 ? 12.43 0.527 8.461 1 84.19 51 ARG B O 1
ATOM 1735 N N . PRO B 1 52 ? 13.562 0.676 6.605 1 84.81 52 PRO B N 1
ATOM 1736 C CA . PRO B 1 52 ? 13.633 2.137 6.68 1 84.81 52 PRO B CA 1
ATOM 1737 C C . PRO B 1 52 ? 12.258 2.791 6.77 1 84.81 52 PRO B C 1
ATOM 1739 O O . PRO B 1 52 ? 12.086 3.775 7.496 1 84.81 52 PRO B O 1
ATOM 1742 N N . GLU B 1 53 ? 11.297 2.223 6.074 1 87.75 53 GLU B N 1
ATOM 1743 C CA . GLU B 1 53 ? 9.938 2.762 6.102 1 87.75 53 GLU B CA 1
ATOM 1744 C C . GLU B 1 53 ? 9.336 2.658 7.496 1 87.75 53 GLU B C 1
ATOM 1746 O O . GLU B 1 53 ? 8.672 3.592 7.961 1 87.75 53 GLU B O 1
ATOM 1751 N N . SER B 1 54 ? 9.625 1.547 8.141 1 89.88 54 SER B N 1
ATOM 1752 C CA . SER B 1 54 ? 9.117 1.347 9.492 1 89.88 54 SER B CA 1
ATOM 1753 C C . SER B 1 54 ? 9.734 2.35 10.469 1 89.88 54 SER B C 1
ATOM 1755 O O . SER B 1 54 ? 9.039 2.885 11.336 1 89.88 54 SER B O 1
ATOM 1757 N N . LEU B 1 55 ? 10.984 2.562 10.32 1 89.19 55 LEU B N 1
ATOM 1758 C CA . LEU B 1 55 ? 11.672 3.535 11.164 1 89.19 55 LEU B CA 1
ATOM 1759 C C . LEU B 1 55 ? 11.102 4.934 10.961 1 89.19 55 LEU B C 1
ATOM 1761 O O . LEU B 1 55 ? 10.867 5.664 11.922 1 89.19 55 LEU B O 1
ATOM 1765 N N . LEU B 1 56 ? 10.883 5.266 9.773 1 90.94 56 LEU B N 1
ATOM 1766 C CA . LEU B 1 56 ? 10.297 6.566 9.461 1 90.94 56 LEU B CA 1
ATOM 1767 C C . LEU B 1 56 ? 8.914 6.711 10.094 1 90.94 56 LEU B C 1
ATOM 1769 O O . LEU B 1 56 ? 8.625 7.727 10.727 1 90.94 56 LEU B O 1
ATOM 1773 N N . GLU B 1 57 ? 8.055 5.684 9.938 1 94.75 57 GLU B N 1
ATOM 1774 C CA . GLU B 1 57 ? 6.707 5.695 10.5 1 94.75 57 GLU B CA 1
ATOM 1775 C C . GLU B 1 57 ? 6.746 5.902 12.008 1 94.75 57 GLU B C 1
ATOM 1777 O O . GLU B 1 57 ? 6.027 6.75 12.547 1 94.75 57 GLU B O 1
ATOM 1782 N N . GLN B 1 58 ? 7.613 5.219 12.664 1 94.5 58 GLN B N 1
ATOM 1783 C CA . GLN B 1 58 ? 7.738 5.32 14.117 1 94.5 58 GLN B CA 1
ATOM 1784 C C . GLN B 1 58 ? 8.195 6.715 14.539 1 94.5 58 GLN B C 1
ATOM 1786 O O . GLN B 1 58 ? 7.672 7.285 15.492 1 94.5 58 GLN B O 1
ATOM 1791 N N . THR B 1 59 ? 9.164 7.211 13.805 1 93.88 59 THR B N 1
ATOM 1792 C CA . THR B 1 59 ? 9.695 8.539 14.109 1 93.88 59 THR B CA 1
ATOM 1793 C C . THR B 1 59 ? 8.617 9.602 13.953 1 93.88 59 THR B C 1
ATOM 1795 O O . THR B 1 59 ? 8.477 10.484 14.805 1 93.88 59 THR B O 1
ATOM 1798 N N . ILE B 1 60 ? 7.828 9.5 12.883 1 96.62 60 ILE B N 1
ATOM 1799 C CA . ILE B 1 60 ? 6.762 10.453 12.594 1 96.62 60 ILE B CA 1
ATOM 1800 C C . ILE B 1 60 ? 5.707 10.398 13.703 1 96.62 60 ILE B C 1
ATOM 1802 O O . ILE B 1 60 ? 5.301 11.438 14.234 1 96.62 60 ILE B O 1
ATOM 1806 N N . ILE B 1 61 ? 5.27 9.211 14.07 1 97.88 61 ILE B N 1
ATOM 1807 C CA . ILE B 1 61 ? 4.227 9.031 15.078 1 97.88 61 ILE B CA 1
ATOM 1808 C C . ILE B 1 61 ? 4.715 9.555 16.422 1 97.88 61 ILE B C 1
ATOM 1810 O O . ILE B 1 61 ? 3.988 10.266 17.125 1 97.88 61 ILE B O 1
ATOM 1814 N N . HIS B 1 62 ? 5.941 9.289 16.719 1 96.81 62 HIS B N 1
ATOM 1815 C CA . HIS B 1 62 ? 6.539 9.727 17.969 1 96.81 62 HIS B CA 1
ATOM 1816 C C . HIS B 1 62 ? 6.594 11.25 18.047 1 96.81 62 HIS B C 1
ATOM 1818 O O . HIS B 1 62 ? 6.211 11.836 19.062 1 96.81 62 HIS B O 1
ATOM 1824 N N . GLU B 1 63 ? 7.117 11.898 17.047 1 97.25 63 GLU B N 1
ATOM 1825 C CA . GLU B 1 63 ? 7.23 13.352 17.016 1 97.25 63 GLU B CA 1
ATOM 1826 C C . GLU B 1 63 ? 5.855 14.016 17.031 1 97.25 63 GLU B C 1
ATOM 1828 O O . GLU B 1 63 ? 5.684 15.086 17.625 1 97.25 63 GLU B O 1
ATOM 1833 N N . CYS B 1 64 ? 4.875 13.422 16.328 1 97.88 64 CYS B N 1
ATOM 1834 C CA . CYS B 1 64 ? 3.52 13.961 16.328 1 97.88 64 CYS B CA 1
ATOM 1835 C C . CYS B 1 64 ? 2.922 13.961 17.719 1 97.88 64 CYS B C 1
ATOM 1837 O O . CYS B 1 64 ? 2.234 14.906 18.109 1 97.88 64 CYS B O 1
ATOM 1839 N N . ALA B 1 65 ? 3.191 12.93 18.469 1 96.94 65 ALA B N 1
ATOM 1840 C CA . ALA B 1 65 ? 2.664 12.781 19.828 1 96.94 65 ALA B CA 1
ATOM 1841 C C . ALA B 1 65 ? 3.162 13.898 20.734 1 96.94 65 ALA B C 1
ATOM 1843 O O . ALA B 1 65 ? 2.547 14.195 21.766 1 96.94 65 ALA B O 1
ATOM 1844 N N . LYS B 1 66 ? 4.242 14.547 20.344 1 97 66 LYS B N 1
ATOM 1845 C CA . LYS B 1 66 ? 4.828 15.617 21.141 1 97 66 LYS B CA 1
ATOM 1846 C C . LYS B 1 66 ? 4.137 16.953 20.859 1 97 66 LYS B C 1
ATOM 1848 O O . LYS B 1 66 ? 4.297 17.906 21.625 1 97 66 LYS B O 1
ATOM 1853 N N . GLN B 1 67 ? 3.439 17.016 19.766 1 96.88 67 GLN B N 1
ATOM 1854 C CA . GLN B 1 67 ? 2.719 18.25 19.469 1 96.88 67 GLN B CA 1
ATOM 1855 C C . GLN B 1 67 ? 1.654 18.531 20.516 1 96.88 67 GLN B C 1
ATOM 1857 O O . GLN B 1 67 ? 1.061 17.609 21.078 1 96.88 67 GLN B O 1
ATOM 1862 N N . PRO B 1 68 ? 1.401 19.812 20.812 1 95.62 68 PRO B N 1
ATOM 1863 C CA . PRO B 1 68 ? 0.361 20.141 21.781 1 95.62 68 PRO B CA 1
ATOM 1864 C C . PRO B 1 68 ? -0.988 19.516 21.453 1 95.62 68 PRO B C 1
ATOM 1866 O O . PRO B 1 68 ? -1.415 19.547 20.297 1 95.62 68 PRO B O 1
ATOM 1869 N N . ALA B 1 69 ? -1.676 18.922 22.391 1 92.56 69 ALA B N 1
ATOM 1870 C CA . ALA B 1 69 ? -2.947 18.234 22.203 1 92.56 69 ALA B CA 1
ATOM 1871 C C . ALA B 1 69 ? -4.023 19.172 21.672 1 92.56 69 ALA B C 1
ATOM 1873 O O . ALA B 1 69 ? -5 18.734 21.062 1 92.56 69 ALA B O 1
ATOM 1874 N N . THR B 1 70 ? -3.814 20.469 21.859 1 94.12 70 THR B N 1
ATOM 1875 C CA . THR B 1 70 ? -4.797 21.484 21.469 1 94.12 70 THR B CA 1
ATOM 1876 C C . THR B 1 70 ? -4.652 21.828 19.984 1 94.12 70 THR B C 1
ATOM 1878 O O . THR B 1 70 ? -5.543 22.438 19.391 1 94.12 70 THR B O 1
ATOM 1881 N N . LYS B 1 71 ? -3.518 21.484 19.438 1 95.81 71 LYS B N 1
ATOM 1882 C CA . LYS B 1 71 ? -3.275 21.797 18.031 1 95.81 71 LYS B CA 1
ATOM 1883 C C . LYS B 1 71 ? -3.916 20.75 17.125 1 95.81 71 LYS B C 1
ATOM 1885 O O . LYS B 1 71 ? -3.48 19.594 17.094 1 95.81 71 LYS B O 1
ATOM 1890 N N . GLU B 1 72 ? -4.891 21.125 16.344 1 96.19 72 GLU B N 1
ATOM 1891 C CA . GLU B 1 72 ? -5.648 20.188 15.508 1 96.19 72 GLU B CA 1
ATOM 1892 C C . GLU B 1 72 ? -4.926 19.938 14.188 1 96.19 72 GLU B C 1
ATOM 1894 O O . GLU B 1 72 ? -5.258 18.984 13.469 1 96.19 72 GLU B O 1
ATOM 1899 N N . SER B 1 73 ? -4.082 20.812 13.781 1 97.88 73 SER B N 1
ATOM 1900 C CA . SER B 1 73 ? -3.287 20.672 12.562 1 97.88 73 SER B CA 1
ATOM 1901 C C . SER B 1 73 ? -1.996 21.469 12.648 1 97.88 73 SER B C 1
ATOM 1903 O O . SER B 1 73 ? -1.865 22.359 13.5 1 97.88 73 SER B O 1
ATOM 1905 N N . GLY B 1 74 ? -0.999 21.125 11.883 1 96.75 74 GLY B N 1
ATOM 1906 C CA . GLY B 1 74 ? 0.261 21.844 11.859 1 96.75 74 GLY B CA 1
ATOM 1907 C C . GLY B 1 74 ? 1.374 21.094 11.164 1 96.75 74 GLY B C 1
ATOM 1908 O O . GLY B 1 74 ? 1.112 20.25 10.297 1 96.75 74 GLY B O 1
ATOM 1909 N N . SER B 1 75 ? 2.588 21.531 11.391 1 96.56 75 SER B N 1
ATOM 1910 C CA . SER B 1 75 ? 3.758 20.906 10.789 1 96.56 75 SER B CA 1
ATOM 1911 C C . SER B 1 75 ? 4.895 20.766 11.797 1 96.56 75 SER B C 1
ATOM 1913 O O . SER B 1 75 ? 4.969 21.531 12.766 1 96.56 75 SER B O 1
ATOM 1915 N N . PHE B 1 76 ? 5.684 19.812 11.648 1 96.06 76 PHE B N 1
ATOM 1916 C CA . PHE B 1 76 ? 6.887 19.594 12.438 1 96.06 76 PHE B CA 1
ATOM 1917 C C . PHE B 1 76 ? 7.934 18.828 11.633 1 96.06 76 PHE B C 1
ATOM 1919 O O . PHE B 1 76 ? 7.68 18.453 10.484 1 96.06 76 PHE B O 1
ATOM 1926 N N . TYR B 1 77 ? 9.086 18.719 12.164 1 92.69 77 TYR B N 1
ATOM 1927 C CA . TYR B 1 77 ? 10.148 17.953 11.508 1 92.69 77 TYR B CA 1
ATOM 1928 C C . TYR B 1 77 ? 10.398 16.641 12.211 1 92.69 77 TYR B C 1
ATOM 1930 O O . TYR B 1 77 ? 10.398 16.578 13.445 1 92.69 77 TYR B O 1
ATOM 1938 N N . ALA B 1 78 ? 10.43 15.617 11.531 1 89.38 78 ALA B N 1
ATOM 1939 C CA . ALA B 1 78 ? 10.914 14.305 11.953 1 89.38 78 ALA B CA 1
ATOM 1940 C C . ALA B 1 78 ? 12.242 13.961 11.281 1 89.38 78 ALA B C 1
ATOM 1942 O O . ALA B 1 78 ? 12.266 13.422 10.18 1 89.38 78 ALA B O 1
ATOM 1943 N N . GLY B 1 79 ? 13.273 14.203 11.945 1 83.44 79 GLY B N 1
ATOM 1944 C CA . GLY B 1 79 ? 14.562 14.203 11.281 1 83.44 79 GLY B CA 1
ATOM 1945 C C . GLY B 1 79 ? 14.68 15.258 10.195 1 83.44 79 GLY B C 1
ATOM 1946 O O . GLY B 1 79 ? 14.469 16.453 10.461 1 83.44 79 GLY B O 1
ATOM 1947 N N . ALA B 1 80 ? 14.969 14.75 8.977 1 81.56 80 ALA B N 1
ATOM 1948 C CA . ALA B 1 80 ? 15.133 15.672 7.855 1 81.56 80 ALA B CA 1
ATOM 1949 C C . ALA B 1 80 ? 13.812 15.859 7.109 1 81.56 80 ALA B C 1
ATOM 1951 O O . ALA B 1 80 ? 13.719 16.703 6.211 1 81.56 80 ALA B O 1
ATOM 1952 N N . SER B 1 81 ? 12.805 15.148 7.59 1 87 81 SER B N 1
ATOM 1953 C CA . SER B 1 81 ? 11.547 15.148 6.848 1 87 81 SER B CA 1
ATOM 1954 C C . SER B 1 81 ? 10.547 16.125 7.457 1 87 81 SER B C 1
ATOM 1956 O O . SER B 1 81 ? 10.383 16.172 8.68 1 87 81 SER B O 1
ATOM 1958 N N . ARG B 1 82 ? 9.93 16.938 6.633 1 93.81 82 ARG B N 1
ATOM 1959 C CA . ARG B 1 82 ? 8.836 17.781 7.09 1 93.81 82 ARG B CA 1
ATOM 1960 C C . ARG B 1 82 ? 7.52 17 7.105 1 93.81 82 ARG B C 1
ATOM 1962 O O . ARG B 1 82 ? 7.172 16.344 6.129 1 93.81 82 ARG B O 1
ATOM 1969 N N . VAL B 1 83 ? 6.812 17.125 8.203 1 97.06 83 VAL B N 1
ATOM 1970 C CA . VAL B 1 83 ? 5.559 16.406 8.367 1 97.06 83 VAL B CA 1
ATOM 1971 C C . VAL B 1 83 ? 4.418 17.391 8.609 1 97.06 83 VAL B C 1
ATOM 1973 O O . VAL B 1 83 ? 4.527 18.281 9.461 1 97.06 83 VAL B O 1
ATOM 1976 N N . THR B 1 84 ? 3.418 17.344 7.797 1 98.06 84 THR B N 1
ATOM 1977 C CA . THR B 1 84 ? 2.164 18.062 8.023 1 98.06 84 THR B CA 1
ATOM 1978 C C . THR B 1 84 ? 1.102 17.109 8.586 1 98.06 84 THR B C 1
ATOM 1980 O O . THR B 1 84 ? 0.932 16 8.094 1 98.06 84 THR B O 1
ATOM 1983 N N . PHE B 1 85 ? 0.402 17.562 9.672 1 98.5 85 PHE B N 1
ATOM 1984 C CA . PHE B 1 85 ? -0.545 16.641 10.289 1 98.5 85 PHE B CA 1
ATOM 1985 C C . PHE B 1 85 ? -1.883 17.328 10.539 1 98.5 85 PHE B C 1
ATOM 1987 O O . PHE B 1 85 ? -1.952 18.547 10.609 1 98.5 85 PHE B O 1
ATOM 1994 N N . LYS B 1 86 ? -2.896 16.609 10.617 1 98.44 86 LYS B N 1
ATOM 1995 C CA . LYS B 1 86 ? -4.242 17 11.023 1 98.44 86 LYS B CA 1
ATOM 1996 C C . LYS B 1 86 ? -4.91 15.898 11.844 1 98.44 86 LYS B C 1
ATOM 1998 O O . LYS B 1 86 ? -4.801 14.719 11.516 1 98.44 86 LYS B O 1
ATOM 2003 N N . ARG B 1 87 ? -5.543 16.281 12.875 1 97.88 87 ARG B N 1
ATOM 2004 C CA . ARG B 1 87 ? -6.227 15.352 13.766 1 97.88 87 ARG B CA 1
ATOM 2005 C C . ARG B 1 87 ? -7.723 15.312 13.469 1 97.88 87 ARG B C 1
ATOM 2007 O O . ARG B 1 87 ? -8.359 16.359 13.32 1 97.88 87 ARG B O 1
ATOM 2014 N N . PHE B 1 88 ? -8.242 14.094 13.305 1 95.56 88 PHE B N 1
ATOM 2015 C CA . PHE B 1 88 ? -9.664 13.875 13.055 1 95.56 88 PHE B CA 1
ATOM 2016 C C . PHE B 1 88 ? -10.195 12.758 13.945 1 95.56 88 PHE B C 1
ATOM 2018 O O . PHE B 1 88 ? -9.906 11.578 13.711 1 95.56 88 PHE B O 1
ATOM 2025 N N . ALA B 1 89 ? -11 13.156 14.992 1 93.88 89 ALA B N 1
ATOM 2026 C CA . ALA B 1 89 ? -11.539 12.188 15.945 1 93.88 89 ALA B CA 1
ATOM 2027 C C . ALA B 1 89 ? -10.43 11.375 16.594 1 93.88 89 ALA B C 1
ATOM 2029 O O . ALA B 1 89 ? -9.562 11.93 17.281 1 93.88 89 ALA B O 1
ATOM 2030 N N . SER B 1 90 ? -10.336 10.125 16.391 1 95.44 90 SER B N 1
ATOM 2031 C CA . SER B 1 90 ? -9.359 9.273 17.078 1 95.44 90 SER B CA 1
ATOM 2032 C C . SER B 1 90 ? -8.141 9.023 16.188 1 95.44 90 SER B C 1
ATOM 2034 O O . SER B 1 90 ? -7.305 8.172 16.516 1 95.44 90 SER B O 1
ATOM 2036 N N . LEU B 1 91 ? -8.055 9.812 15.086 1 97.88 91 LEU B N 1
ATOM 2037 C CA . LEU B 1 91 ? -7 9.516 14.125 1 97.88 91 LEU B CA 1
ATOM 2038 C C . LEU B 1 91 ? -6.145 10.75 13.859 1 97.88 91 LEU B C 1
ATOM 2040 O O . LEU B 1 91 ? -6.664 11.867 13.781 1 97.88 91 LEU B O 1
ATOM 2044 N N . ASN B 1 92 ? -4.875 10.516 13.711 1 98.5 92 ASN B N 1
ATOM 2045 C CA . ASN B 1 92 ? -3.91 11.492 13.219 1 98.5 92 ASN B CA 1
ATOM 2046 C C . ASN B 1 92 ? -3.492 11.195 11.781 1 98.5 92 ASN B C 1
ATOM 2048 O O . ASN B 1 92 ? -2.959 10.125 11.5 1 98.5 92 ASN B O 1
ATOM 2052 N N . PHE B 1 93 ? -3.73 12.148 10.938 1 98.69 93 PHE B N 1
ATOM 2053 C CA . PHE B 1 93 ? -3.27 12.062 9.555 1 98.69 93 PHE B CA 1
ATOM 2054 C C . PHE B 1 93 ? -1.969 12.828 9.367 1 98.69 93 PHE B C 1
ATOM 2056 O O . PHE B 1 93 ? -1.885 14.008 9.719 1 98.69 93 PHE B O 1
ATOM 2063 N N . MET B 1 94 ? -0.911 12.18 8.82 1 98.5 94 MET B N 1
ATOM 2064 C CA . MET B 1 94 ? 0.415 12.773 8.695 1 98.5 94 MET B CA 1
ATOM 2065 C C . MET B 1 94 ? 0.964 12.586 7.285 1 98.5 94 MET B C 1
ATOM 2067 O O . MET B 1 94 ? 0.979 11.469 6.766 1 98.5 94 MET B O 1
ATOM 2071 N N . VAL B 1 95 ? 1.389 13.609 6.652 1 97.88 95 VAL B N 1
ATOM 2072 C CA . VAL B 1 95 ? 1.954 13.57 5.309 1 97.88 95 VAL B CA 1
ATOM 2073 C C . VAL B 1 95 ? 3.379 14.117 5.328 1 97.88 95 VAL B C 1
ATOM 2075 O O . VAL B 1 95 ? 3.635 15.172 5.918 1 97.88 95 VAL B O 1
ATOM 2078 N N . VAL B 1 96 ? 4.281 13.359 4.727 1 95.5 96 VAL B N 1
ATOM 2079 C CA . VAL B 1 96 ? 5.676 13.781 4.613 1 95.5 96 VAL B CA 1
ATOM 2080 C C . VAL B 1 96 ? 5.914 14.414 3.244 1 95.5 96 VAL B C 1
ATOM 2082 O O . VAL B 1 96 ? 5.5 13.859 2.221 1 95.5 96 VAL B O 1
ATOM 2085 N N . SER B 1 97 ? 6.531 15.547 3.158 1 91 97 SER B N 1
ATOM 2086 C CA . SER B 1 97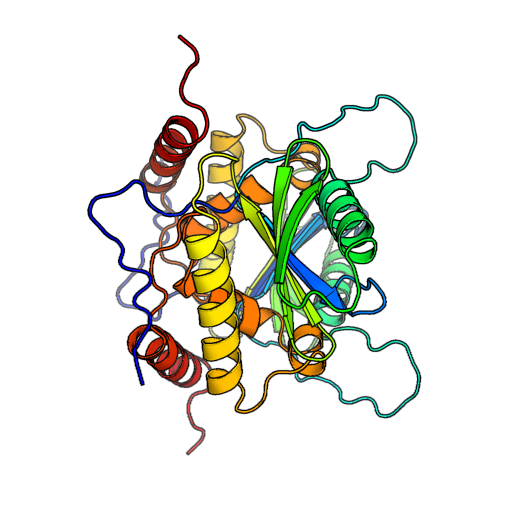 ? 6.848 16.234 1.916 1 91 97 SER B CA 1
ATOM 2087 C C . SER B 1 97 ? 8.234 16.875 1.972 1 91 97 SER B C 1
ATOM 2089 O O . SER B 1 97 ? 8.867 16.906 3.031 1 91 97 SER B O 1
ATOM 2091 N N . THR B 1 98 ? 8.633 17.266 0.829 1 81.06 98 THR B N 1
ATOM 2092 C CA . THR B 1 98 ? 9.867 18.031 0.817 1 81.06 98 THR B CA 1
ATOM 2093 C C . THR B 1 98 ? 9.664 19.391 1.475 1 81.06 98 THR B C 1
ATOM 2095 O O . THR B 1 98 ? 8.523 19.844 1.634 1 81.06 98 THR B O 1
ATOM 2098 N N . GLN B 1 99 ? 10.703 20.031 1.886 1 80.38 99 GLN B N 1
ATOM 2099 C CA . GLN B 1 99 ? 10.664 21.312 2.592 1 80.38 99 GLN B CA 1
ATOM 2100 C C . GLN B 1 99 ? 10.148 22.422 1.684 1 80.38 99 GLN B C 1
ATOM 2102 O O . GLN B 1 99 ? 9.672 23.453 2.164 1 80.38 99 GLN B O 1
ATOM 2107 N N . SER B 1 100 ? 10.148 22.203 0.406 1 82.5 100 SER B N 1
ATOM 2108 C CA . SER B 1 100 ? 9.781 23.266 -0.538 1 82.5 100 SER B CA 1
ATOM 2109 C C . SER B 1 100 ? 8.273 23.266 -0.789 1 82.5 100 SER B C 1
ATOM 2111 O O . SER B 1 100 ? 7.742 24.234 -1.355 1 82.5 100 SER B O 1
ATOM 2113 N N . GLU B 1 101 ? 7.629 22.266 -0.231 1 85.31 101 GLU B N 1
ATOM 2114 C CA . GLU B 1 101 ? 6.199 22.172 -0.521 1 85.31 101 GLU B CA 1
ATOM 2115 C C . GLU B 1 101 ? 5.398 23.141 0.341 1 85.31 101 GLU B C 1
ATOM 2117 O O . GLU B 1 101 ? 5.801 23.469 1.462 1 85.31 101 GLU B O 1
ATOM 2122 N N . ASN B 1 102 ? 4.328 23.609 -0.188 1 89.94 102 ASN B N 1
ATOM 2123 C CA . ASN B 1 102 ? 3.4 24.5 0.507 1 89.94 102 ASN B CA 1
ATOM 2124 C C . ASN B 1 102 ? 2.621 23.75 1.589 1 89.94 102 ASN B C 1
ATOM 2126 O O . ASN B 1 102 ? 1.89 22.812 1.293 1 89.94 102 ASN B O 1
ATOM 2130 N N . GLN B 1 103 ? 2.688 24.219 2.738 1 90.94 103 GLN B N 1
ATOM 2131 C CA . GLN B 1 103 ? 2.074 23.562 3.887 1 90.94 103 GLN B CA 1
ATOM 2132 C C . GLN B 1 103 ? 0.551 23.609 3.797 1 90.94 103 GLN B C 1
ATOM 2134 O O . GLN B 1 103 ? -0.127 22.656 4.184 1 90.94 103 GLN B O 1
ATOM 2139 N N . TYR B 1 104 ? 0.042 24.719 3.318 1 93.62 104 TYR B N 1
ATOM 2140 C CA . TYR B 1 104 ? -1.405 24.875 3.211 1 93.62 104 TYR B CA 1
ATOM 2141 C C . TYR B 1 104 ? -1.976 23.891 2.182 1 93.62 104 TYR B C 1
ATOM 2143 O O . TYR B 1 104 ? -3.082 23.375 2.354 1 93.62 104 TYR B O 1
ATOM 2151 N N . ALA B 1 105 ? -1.153 23.719 1.183 1 95.06 105 ALA B N 1
ATOM 2152 C CA . ALA B 1 105 ? -1.571 22.75 0.162 1 95.06 105 ALA B CA 1
ATOM 2153 C C . ALA B 1 105 ? -1.606 21.344 0.724 1 95.06 105 ALA B C 1
ATOM 2155 O O . ALA B 1 105 ? -2.508 20.562 0.405 1 95.06 105 ALA B O 1
ATOM 2156 N N . MET B 1 106 ? -0.674 21.016 1.568 1 96.56 106 MET B N 1
ATOM 2157 C CA . MET B 1 106 ? -0.636 19.703 2.205 1 96.56 106 MET B CA 1
ATOM 2158 C C . MET B 1 106 ? -1.836 19.5 3.127 1 96.56 106 MET B C 1
ATOM 2160 O O . MET B 1 106 ? -2.449 18.438 3.141 1 96.56 106 MET B O 1
ATOM 2164 N N . LEU B 1 107 ? -2.156 20.547 3.826 1 97.12 107 LEU B N 1
ATOM 2165 C CA . LEU B 1 107 ? -3.307 20.5 4.723 1 97.12 107 LEU B CA 1
ATOM 2166 C C . LEU B 1 107 ? -4.602 20.312 3.936 1 97.12 107 LEU B C 1
ATOM 2168 O O . LEU B 1 107 ? -5.473 19.531 4.336 1 97.12 107 LEU B O 1
ATOM 2172 N N . ALA B 1 108 ? -4.676 21.062 2.828 1 97.12 108 ALA B N 1
ATOM 2173 C CA . ALA B 1 108 ? -5.848 20.938 1.963 1 97.12 108 ALA B CA 1
ATOM 2174 C C . ALA B 1 108 ? -5.98 19.516 1.414 1 97.12 108 ALA B C 1
ATOM 2176 O O . ALA B 1 108 ? -7.09 19 1.301 1 97.12 108 ALA B O 1
ATOM 2177 N N . PHE B 1 109 ? -4.875 18.938 1.104 1 97.56 109 PHE B N 1
ATOM 2178 C CA . PHE B 1 109 ? -4.875 17.562 0.612 1 97.56 109 PHE B CA 1
ATOM 2179 C C . PHE B 1 109 ? -5.426 16.609 1.667 1 97.56 109 PHE B C 1
ATOM 2181 O O . PHE B 1 109 ? -6.289 15.781 1.374 1 97.56 109 PHE B O 1
ATOM 2188 N N . ILE B 1 110 ? -4.895 16.672 2.924 1 98.5 110 ILE B N 1
ATOM 2189 C CA . ILE B 1 110 ? -5.352 15.805 4 1 98.5 110 ILE B CA 1
ATOM 2190 C C . ILE B 1 110 ? -6.859 15.969 4.195 1 98.5 110 ILE B C 1
ATOM 2192 O O . ILE B 1 110 ? -7.59 14.984 4.312 1 98.5 110 ILE B O 1
ATOM 2196 N N . GLN B 1 111 ? -7.25 17.25 4.145 1 97.81 111 GLN B N 1
ATOM 2197 C CA . GLN B 1 111 ? -8.664 17.562 4.32 1 97.81 111 GLN B CA 1
ATOM 2198 C C . GLN B 1 111 ? -9.508 16.922 3.225 1 97.81 111 GLN B C 1
ATOM 2200 O O . GLN B 1 111 ? -10.547 16.312 3.506 1 97.81 111 GLN B O 1
ATOM 2205 N N . ALA B 1 112 ? -9.117 17.078 2.004 1 98 112 ALA B N 1
ATOM 2206 C CA . ALA B 1 112 ? -9.836 16.484 0.876 1 98 112 ALA B CA 1
ATOM 2207 C C . ALA B 1 112 ? -9.898 14.969 0.996 1 98 112 ALA B C 1
ATOM 2209 O O . ALA B 1 112 ? -10.945 14.367 0.737 1 98 112 ALA B O 1
ATOM 2210 N N . PHE B 1 113 ? -8.797 14.32 1.394 1 98.25 113 PHE B N 1
ATOM 2211 C CA . PHE B 1 113 ? -8.711 12.875 1.558 1 98.25 113 PHE B CA 1
ATOM 2212 C C . PHE B 1 113 ? -9.727 12.383 2.586 1 98.25 113 PHE B C 1
ATOM 2214 O O . PHE B 1 113 ? -10.492 11.461 2.318 1 98.25 113 PHE B O 1
ATOM 2221 N N . VAL B 1 114 ? -9.812 13.086 3.719 1 97.56 114 VAL B N 1
ATOM 2222 C CA . VAL B 1 114 ? -10.727 12.695 4.789 1 97.56 114 VAL B CA 1
ATOM 2223 C C . VAL B 1 114 ? -12.172 12.914 4.344 1 97.56 114 VAL B C 1
ATOM 2225 O O . VAL B 1 114 ? -13.047 12.094 4.629 1 97.56 114 VAL B O 1
ATOM 2228 N N . GLU B 1 115 ? -12.422 14 3.625 1 96.88 115 GLU B N 1
ATOM 2229 C CA . GLU B 1 115 ? -13.766 14.289 3.133 1 96.88 115 GLU B CA 1
ATOM 2230 C C . GLU B 1 115 ? -14.234 13.211 2.156 1 96.88 115 GLU B C 1
ATOM 2232 O O . GLU B 1 115 ? -15.383 12.773 2.217 1 96.88 115 GLU B O 1
ATOM 2237 N N . ILE B 1 116 ? -13.398 12.781 1.284 1 97.06 116 ILE B N 1
ATOM 2238 C CA . ILE B 1 116 ? -13.727 11.75 0.311 1 97.06 116 ILE B CA 1
ATOM 2239 C C . ILE B 1 116 ? -14 10.43 1.032 1 97.06 116 ILE B C 1
ATOM 2241 O O . ILE B 1 116 ? -14.977 9.742 0.734 1 97.06 116 ILE B O 1
ATOM 2245 N N . LEU B 1 117 ? -13.188 10.078 2.037 1 96.69 117 LEU B N 1
ATOM 2246 C CA . LEU B 1 117 ? -13.398 8.875 2.826 1 96.69 117 LEU B CA 1
ATOM 2247 C C . LEU B 1 117 ? -14.727 8.945 3.572 1 96.69 117 LEU B C 1
ATOM 2249 O O . LEU B 1 117 ? -15.477 7.961 3.609 1 96.69 117 LEU B O 1
ATOM 2253 N N . SER B 1 118 ? -15.023 10.125 4.129 1 96.19 118 SER B N 1
ATOM 2254 C CA . SER B 1 118 ? -16.266 10.305 4.883 1 96.19 118 SER B CA 1
ATOM 2255 C C . SER B 1 118 ? -17.484 10.109 3.994 1 96.19 118 SER B C 1
ATOM 2257 O O . SER B 1 118 ? -18.469 9.492 4.41 1 96.19 118 SER B O 1
ATOM 2259 N N . LYS B 1 119 ? -17.406 10.641 2.859 1 95.25 119 LYS B N 1
ATOM 2260 C CA . LYS B 1 119 ? -18.516 10.484 1.928 1 95.25 119 LYS B CA 1
ATOM 2261 C C . LYS B 1 119 ? -18.625 9.055 1.413 1 95.25 119 LYS B C 1
ATOM 2263 O O . LYS B 1 119 ? -19.719 8.516 1.273 1 95.25 119 LYS B O 1
ATOM 2268 N N . TYR B 1 120 ? -17.484 8.508 1.131 1 93.5 120 TYR B N 1
ATOM 2269 C CA . TYR B 1 120 ? -17.422 7.156 0.588 1 93.5 120 TYR B CA 1
ATOM 2270 C C . TYR B 1 120 ? -17.984 6.145 1.58 1 93.5 120 TYR B C 1
ATOM 2272 O O . TYR B 1 120 ? -18.781 5.27 1.207 1 93.5 120 TYR B O 1
ATOM 2280 N N . PHE B 1 121 ? -17.672 6.285 2.885 1 93.06 121 PHE B N 1
ATOM 2281 C CA . PHE B 1 121 ? -18.078 5.336 3.914 1 93.06 121 PHE B CA 1
ATOM 2282 C C . PHE B 1 121 ? -19.375 5.781 4.57 1 93.06 121 PHE B C 1
ATOM 2284 O O . PHE B 1 121 ? -20.016 5.008 5.285 1 93.06 121 PHE B O 1
ATOM 2291 N N . GLY B 1 122 ? -19.828 7.027 4.336 1 92.94 122 GLY B N 1
ATOM 2292 C CA . GLY B 1 122 ? -20.938 7.633 5.066 1 92.94 122 GLY B CA 1
ATOM 2293 C C . GLY B 1 122 ? -20.516 8.18 6.422 1 92.94 122 GLY B C 1
ATOM 2294 O O . GLY B 1 122 ? -20.984 9.242 6.836 1 92.94 122 GLY B O 1
ATOM 2295 N N . SER B 1 123 ? -19.688 7.383 7.062 1 93.38 123 SER B N 1
ATOM 2296 C CA . SER B 1 123 ? -19 7.766 8.297 1 93.38 123 SER B CA 1
ATOM 2297 C C . SER B 1 123 ? -17.609 7.145 8.367 1 93.38 123 SER B C 1
ATOM 2299 O O . SER B 1 123 ? -17.453 5.938 8.195 1 93.38 123 SER B O 1
ATOM 2301 N N . PHE B 1 124 ? -16.703 7.977 8.484 1 95.44 124 PHE B N 1
ATOM 2302 C CA . PHE B 1 124 ? -15.328 7.473 8.5 1 95.44 124 PHE B CA 1
ATOM 2303 C C . PHE B 1 124 ? -14.805 7.383 9.93 1 95.44 124 PHE B C 1
ATOM 2305 O O . PHE B 1 124 ? -15 8.297 10.727 1 95.44 124 PHE B O 1
ATOM 2312 N N . SER B 1 125 ? -14.258 6.301 10.305 1 96.12 125 SER B N 1
ATOM 2313 C CA . SER B 1 125 ? -13.672 6.082 11.625 1 96.12 125 SER B CA 1
ATOM 2314 C C . SER B 1 125 ? -12.492 5.113 11.547 1 96.12 125 SER B C 1
ATOM 2316 O O . SER B 1 125 ? -12.203 4.566 10.477 1 96.12 125 SER B O 1
ATOM 2318 N N . GLU B 1 126 ? -11.82 4.84 12.703 1 93.81 126 GLU B N 1
ATOM 2319 C CA . GLU B 1 126 ? -10.719 3.893 12.812 1 93.81 126 GLU B CA 1
ATOM 2320 C C . GLU B 1 126 ? -11.141 2.498 12.359 1 93.81 126 GLU B C 1
ATOM 2322 O O . GLU B 1 126 ? -10.344 1.768 11.766 1 93.81 126 GLU B O 1
ATOM 2327 N N . TYR B 1 127 ? -12.352 2.184 12.633 1 90.88 127 TYR B N 1
ATOM 2328 C CA . TYR B 1 127 ? -12.906 0.894 12.234 1 90.88 127 TYR B CA 1
ATOM 2329 C C . TYR B 1 127 ? -12.711 0.654 10.742 1 90.88 127 TYR B C 1
ATOM 2331 O O . TYR B 1 127 ? -12.344 -0.447 10.328 1 90.88 127 TYR B O 1
ATOM 2339 N N . HIS B 1 128 ? -12.969 1.619 9.922 1 92.06 128 HIS B N 1
ATOM 2340 C CA . HIS B 1 128 ? -12.852 1.495 8.477 1 92.06 128 HIS B CA 1
ATOM 2341 C C . HIS B 1 128 ? -11.406 1.255 8.055 1 92.06 128 HIS B C 1
ATOM 2343 O O . HIS B 1 128 ? -11.148 0.486 7.125 1 92.06 128 HIS B O 1
ATOM 2349 N N . VAL B 1 129 ? -10.422 1.896 8.75 1 93.56 129 VAL B N 1
ATOM 2350 C CA . VAL B 1 129 ? -9.016 1.715 8.414 1 93.56 129 VAL B CA 1
ATOM 2351 C C . VAL B 1 129 ? -8.578 0.292 8.758 1 93.56 129 VAL B C 1
ATOM 2353 O O . VAL B 1 129 ? -7.797 -0.318 8.031 1 93.56 129 VAL B O 1
ATOM 2356 N N . ILE B 1 130 ? -9.109 -0.22 9.828 1 91 130 ILE B N 1
ATOM 2357 C CA . ILE B 1 130 ? -8.75 -1.557 10.289 1 91 130 ILE B CA 1
ATOM 2358 C C . ILE B 1 130 ? -9.297 -2.602 9.32 1 91 130 ILE B C 1
ATOM 2360 O O . ILE B 1 130 ? -8.578 -3.512 8.906 1 91 130 ILE B O 1
ATOM 2364 N N . PHE B 1 131 ? -10.539 -2.344 8.773 1 88.81 131 PHE B N 1
ATOM 2365 C CA . PHE B 1 131 ? -11.234 -3.461 8.141 1 88.81 131 PHE B CA 1
ATOM 2366 C C . PHE B 1 131 ? -11.375 -3.223 6.641 1 88.81 131 PHE B C 1
ATOM 2368 O O . PHE B 1 131 ? -11.711 -4.145 5.891 1 88.81 131 PHE B O 1
ATOM 2375 N N . HIS B 1 132 ? -11.141 -2.002 6.152 1 89.19 132 HIS B N 1
ATOM 2376 C CA . HIS B 1 132 ? -11.328 -1.697 4.742 1 89.19 132 HIS B CA 1
ATOM 2377 C C . HIS B 1 132 ? -10.094 -1.006 4.156 1 89.19 132 HIS B C 1
ATOM 2379 O O . HIS B 1 132 ? -10.219 0.007 3.465 1 89.19 132 HIS B O 1
ATOM 2385 N N . LEU B 1 133 ? -8.906 -1.632 4.402 1 89.81 133 LEU B N 1
ATOM 2386 C CA . LEU B 1 133 ? -7.637 -1.06 3.963 1 89.81 133 LEU B CA 1
ATOM 2387 C C . LEU B 1 133 ? -7.605 -0.911 2.445 1 89.81 133 LEU B C 1
ATOM 2389 O O . LEU B 1 133 ? -7.094 0.081 1.924 1 89.81 133 LEU B O 1
ATOM 2393 N N . GLU B 1 134 ? -8.172 -1.911 1.676 1 88.25 134 GLU B N 1
ATOM 2394 C CA . GLU B 1 134 ? -8.148 -1.878 0.216 1 88.25 134 GLU B CA 1
ATOM 2395 C C . GLU B 1 134 ? -8.906 -0.665 -0.319 1 88.25 134 GLU B C 1
ATOM 2397 O O . GLU B 1 134 ? -8.516 -0.086 -1.337 1 88.25 134 GLU B O 1
ATOM 2402 N N . LYS B 1 135 ? -10.016 -0.327 0.392 1 90.75 135 LYS B N 1
ATOM 2403 C CA . LYS B 1 135 ? -10.812 0.823 -0.033 1 90.75 135 LYS B CA 1
ATOM 2404 C C . LYS B 1 135 ? -10.055 2.129 0.205 1 90.75 135 LYS B C 1
ATOM 2406 O O . LYS B 1 135 ? -10.141 3.057 -0.603 1 90.75 135 LYS B O 1
ATOM 2411 N N . ILE B 1 136 ? -9.297 2.197 1.293 1 94.81 136 ILE B N 1
ATOM 2412 C CA . ILE B 1 136 ? -8.492 3.377 1.591 1 94.81 136 ILE B CA 1
ATOM 2413 C C . ILE B 1 136 ? -7.422 3.557 0.516 1 94.81 136 ILE B C 1
ATOM 2415 O O . ILE B 1 136 ? -7.223 4.664 0.01 1 94.81 136 ILE B O 1
ATOM 2419 N N . HIS B 1 137 ? -6.797 2.42 0.125 1 93.31 137 HIS B N 1
ATOM 2420 C CA . HIS B 1 137 ? -5.809 2.465 -0.946 1 93.31 137 HIS B CA 1
ATOM 2421 C C . HIS B 1 137 ? -6.43 2.955 -2.25 1 93.31 137 HIS B C 1
ATOM 2423 O O . HIS B 1 137 ? -5.82 3.746 -2.973 1 93.31 137 HIS B O 1
ATOM 2429 N N . LEU B 1 138 ? -7.59 2.463 -2.564 1 91.44 138 LEU B N 1
ATOM 2430 C CA . LEU B 1 138 ? -8.258 2.801 -3.818 1 91.44 138 LEU B CA 1
ATOM 2431 C C . LEU B 1 138 ? -8.531 4.301 -3.902 1 91.44 138 LEU B C 1
ATOM 2433 O O . LEU B 1 138 ? -8.32 4.918 -4.949 1 91.44 138 LEU B O 1
ATOM 2437 N N . VAL B 1 139 ? -9.023 4.824 -2.795 1 94.75 139 VAL B N 1
ATOM 2438 C CA . VAL B 1 139 ? -9.281 6.262 -2.762 1 94.75 139 VAL B CA 1
ATOM 2439 C C . VAL B 1 139 ? -7.977 7.027 -2.955 1 94.75 139 VAL B C 1
ATOM 2441 O O . VAL B 1 139 ? -7.902 7.941 -3.779 1 94.75 139 VAL B O 1
ATOM 2444 N N . LEU B 1 140 ? -6.961 6.629 -2.223 1 96.12 140 LEU B N 1
ATOM 2445 C CA . LEU B 1 140 ? -5.672 7.309 -2.277 1 96.12 140 LEU B CA 1
ATOM 2446 C C . LEU B 1 140 ? -5.07 7.223 -3.676 1 96.12 140 LEU B C 1
ATOM 2448 O O . LEU B 1 140 ? -4.508 8.203 -4.176 1 96.12 140 LEU B O 1
ATOM 2452 N N . ASP B 1 141 ? -5.262 6.117 -4.359 1 92.94 141 ASP B N 1
ATOM 2453 C CA . ASP B 1 141 ? -4.707 5.902 -5.695 1 92.94 141 ASP B CA 1
ATOM 2454 C C . ASP B 1 141 ? -5.355 6.828 -6.719 1 92.94 141 ASP B C 1
ATOM 2456 O O . ASP B 1 141 ? -4.746 7.164 -7.734 1 92.94 141 ASP B O 1
ATOM 2460 N N . GLU B 1 142 ? -6.582 7.207 -6.484 1 91.81 142 GLU B N 1
ATOM 2461 C CA . GLU B 1 142 ? -7.254 8.156 -7.367 1 91.81 142 GLU B CA 1
ATOM 2462 C C . GLU B 1 142 ? -6.715 9.57 -7.164 1 91.81 142 GLU B C 1
ATOM 2464 O O . GLU B 1 142 ? -6.809 10.414 -8.062 1 91.81 142 GLU B O 1
ATOM 2469 N N . MET B 1 143 ? -6.133 9.773 -6.023 1 95.94 143 MET B N 1
ATOM 2470 C CA . MET B 1 143 ? -5.73 11.133 -5.66 1 95.94 143 MET B CA 1
ATOM 2471 C C . MET B 1 143 ? -4.246 11.352 -5.93 1 95.94 143 MET B C 1
ATOM 2473 O O . MET B 1 143 ? -3.822 12.469 -6.227 1 95.94 143 MET B O 1
ATOM 2477 N N . VAL B 1 144 ? -3.438 10.258 -5.789 1 94.25 144 VAL B N 1
ATOM 2478 C CA . VAL B 1 144 ? -1.984 10.383 -5.855 1 94.25 144 VAL B CA 1
ATOM 2479 C C . VAL B 1 144 ? -1.421 9.375 -6.852 1 94.25 144 VAL B C 1
ATOM 2481 O O . VAL B 1 144 ? -1.755 8.188 -6.797 1 94.25 144 VAL B O 1
ATOM 2484 N N . THR B 1 145 ? -0.664 9.82 -7.762 1 89.56 145 THR B N 1
ATOM 2485 C CA . THR B 1 145 ? 0.039 8.961 -8.711 1 89.56 145 THR B CA 1
ATOM 2486 C C . THR B 1 145 ? 1.541 9.227 -8.672 1 89.56 145 THR B C 1
ATOM 2488 O O . THR B 1 145 ? 1.979 10.367 -8.875 1 89.56 145 THR B O 1
ATOM 2491 N N . ALA B 1 146 ? 2.309 8.227 -8.336 1 87 146 ALA B N 1
ATOM 2492 C CA . ALA B 1 146 ? 3.766 8.297 -8.289 1 87 146 ALA B CA 1
ATOM 2493 C C . ALA B 1 146 ? 4.227 9.414 -7.352 1 87 146 ALA B C 1
ATOM 2495 O O . ALA B 1 146 ? 5.188 10.125 -7.652 1 87 146 ALA B O 1
ATOM 2496 N N . GLY B 1 147 ? 3.371 9.672 -6.324 1 89.69 147 GLY B N 1
ATOM 2497 C CA . GLY B 1 147 ? 3.752 10.641 -5.312 1 89.69 147 GLY B CA 1
ATOM 2498 C C . GLY B 1 147 ? 3.273 12.047 -5.629 1 89.69 147 GLY B C 1
ATOM 2499 O O . GLY B 1 147 ? 3.52 12.977 -4.859 1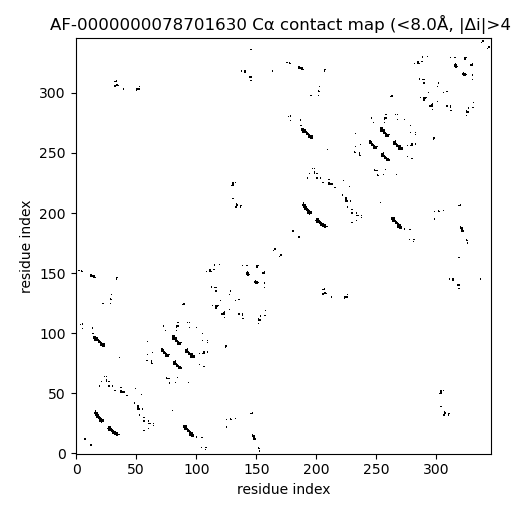 89.69 147 GLY B O 1
ATOM 2500 N N . PHE B 1 148 ? 2.615 12.195 -6.75 1 90.19 148 PHE B N 1
ATOM 2501 C CA . PHE B 1 148 ? 2.066 13.492 -7.121 1 90.19 148 PHE B CA 1
ATOM 2502 C C . PHE B 1 148 ? 0.555 13.516 -6.926 1 90.19 148 PHE B C 1
ATOM 2504 O O . PHE B 1 148 ? -0.142 12.586 -7.328 1 90.19 148 PHE B O 1
ATOM 2511 N N . VAL B 1 149 ? 0.137 14.547 -6.285 1 93.75 149 VAL B N 1
ATOM 2512 C CA . VAL B 1 149 ? -1.304 14.734 -6.156 1 93.75 149 VAL B CA 1
ATOM 2513 C C . VAL B 1 149 ? -1.902 15.094 -7.512 1 93.75 149 VAL B C 1
ATOM 2515 O O . VAL B 1 149 ? -1.508 16.094 -8.125 1 93.75 149 VAL B O 1
ATOM 2518 N N . VAL B 1 150 ? -2.926 14.32 -7.992 1 93.5 150 VAL B N 1
ATOM 2519 C CA . VAL B 1 150 ? -3.416 14.5 -9.359 1 93.5 150 VAL B CA 1
ATOM 2520 C C . VAL B 1 150 ? -4.883 14.922 -9.328 1 93.5 150 VAL B C 1
ATOM 2522 O O . VAL B 1 150 ? -5.383 15.523 -10.273 1 93.5 150 VAL B O 1
ATOM 2525 N N . GLU B 1 151 ? -5.625 14.547 -8.258 1 94.31 151 GLU B N 1
ATOM 2526 C CA . GLU B 1 151 ? -7.051 14.844 -8.164 1 94.31 151 GLU B CA 1
ATOM 2527 C C . GLU B 1 151 ? -7.504 14.93 -6.711 1 94.31 151 GLU B C 1
ATOM 2529 O O . GLU B 1 151 ? -7.18 14.055 -5.906 1 94.31 151 GLU B O 1
ATOM 2534 N N . THR B 1 152 ? -8.156 15.977 -6.336 1 95.12 152 THR B N 1
ATOM 2535 C CA . THR B 1 152 ? -8.617 16.125 -4.961 1 95.12 152 THR B CA 1
ATOM 2536 C C . THR B 1 152 ? -10.109 16.438 -4.926 1 95.12 152 THR B C 1
ATOM 2538 O O . THR B 1 152 ? -10.703 16.562 -3.85 1 95.12 152 THR B O 1
ATOM 2541 N N . ASN B 1 153 ? -10.703 16.531 -6.078 1 95.19 153 ASN B N 1
ATOM 2542 C CA . ASN B 1 153 ? -12.133 16.828 -6.164 1 95.19 153 ASN B CA 1
ATOM 2543 C C . ASN B 1 153 ? -12.977 15.586 -5.879 1 95.19 153 ASN B C 1
ATOM 2545 O O . ASN B 1 153 ? -12.961 14.625 -6.652 1 95.19 153 ASN B O 1
ATOM 2549 N N . ARG B 1 154 ? -13.711 15.695 -4.812 1 93.94 154 ARG B N 1
ATOM 2550 C CA . ARG B 1 154 ? -14.508 14.555 -4.367 1 93.94 154 ARG B CA 1
ATOM 2551 C C . ARG B 1 154 ? -15.555 14.172 -5.41 1 93.94 154 ARG B C 1
ATOM 2553 O O . ARG B 1 154 ? -15.852 12.992 -5.59 1 93.94 154 ARG B O 1
ATOM 2560 N N . ASP B 1 155 ? -16.078 15.094 -6.211 1 93.88 155 ASP B N 1
ATOM 2561 C CA . ASP B 1 155 ? -17.125 14.836 -7.184 1 93.88 155 ASP B CA 1
ATOM 2562 C C . ASP B 1 155 ? -16.594 14.07 -8.391 1 93.88 155 ASP B C 1
ATOM 2564 O O . ASP B 1 155 ? -17.359 13.445 -9.133 1 93.88 155 ASP B O 1
ATOM 2568 N N . LEU B 1 156 ? -15.344 14.133 -8.617 1 92.56 156 LEU B N 1
ATOM 2569 C CA . LEU B 1 156 ? -14.711 13.422 -9.727 1 92.56 156 LEU B CA 1
ATOM 2570 C C . LEU B 1 156 ? -14.234 12.047 -9.273 1 92.56 156 LEU B C 1
ATOM 2572 O O . LEU B 1 156 ? -14.195 11.102 -10.078 1 92.56 156 LEU B O 1
ATOM 2576 N N . ILE B 1 157 ? -13.898 11.875 -7.992 1 92.62 157 ILE B N 1
ATOM 2577 C CA . ILE B 1 157 ? -13.258 10.664 -7.484 1 92.62 157 ILE B CA 1
ATOM 2578 C C . ILE B 1 157 ? -14.328 9.648 -7.086 1 92.62 157 ILE B C 1
ATOM 2580 O O . ILE B 1 157 ? -14.211 8.461 -7.395 1 92.62 157 ILE B O 1
ATOM 2584 N N . LEU B 1 158 ? -15.406 10.023 -6.449 1 92.5 158 LEU B N 1
ATOM 2585 C CA . LEU B 1 158 ? -16.375 9.141 -5.816 1 92.5 158 LEU B CA 1
ATOM 2586 C C . LEU B 1 158 ? -17.109 8.297 -6.859 1 92.5 158 LEU B C 1
ATOM 2588 O O . LEU B 1 158 ? -17.359 7.109 -6.641 1 92.5 158 LEU B O 1
ATOM 2592 N N . PRO B 1 159 ? -17.422 8.922 -8.062 1 89.19 159 PRO B N 1
ATOM 2593 C CA . PRO B 1 159 ? -18.125 8.125 -9.07 1 89.19 159 PRO B CA 1
ATOM 2594 C C . PRO B 1 159 ? -17.297 6.938 -9.555 1 89.19 159 PRO B C 1
ATOM 2596 O O . PRO B 1 159 ? -17.859 5.934 -10 1 89.19 159 PRO B O 1
ATOM 2599 N N . THR B 1 160 ? -15.992 7 -9.5 1 83.56 160 THR B N 1
ATOM 2600 C CA . THR B 1 160 ? -15.109 5.922 -9.945 1 83.56 160 THR B CA 1
ATOM 2601 C C . THR B 1 160 ? -15.312 4.676 -9.086 1 83.56 160 THR B C 1
ATOM 2603 O O . THR B 1 160 ? -15.234 3.553 -9.594 1 83.56 160 THR B O 1
ATOM 2606 N N . PHE B 1 161 ? -15.664 4.816 -7.855 1 82.81 161 PHE B N 1
ATOM 2607 C CA . PHE B 1 161 ? -15.836 3.695 -6.941 1 82.81 161 PHE B CA 1
ATOM 2608 C C . PHE B 1 161 ? -17.188 3.033 -7.145 1 82.81 161 PHE B C 1
ATOM 2610 O O . PHE B 1 161 ? -17.328 1.817 -6.992 1 82.81 161 PHE B O 1
ATOM 2617 N N . ALA B 1 162 ? -18.125 3.861 -7.508 1 77.94 162 ALA B N 1
ATOM 2618 C CA . ALA B 1 162 ? -19.422 3.285 -7.867 1 77.94 162 ALA B CA 1
ATOM 2619 C C . ALA B 1 162 ? -19.297 2.336 -9.055 1 77.94 162 ALA B C 1
ATOM 2621 O O . ALA B 1 162 ? -19.891 1.26 -9.07 1 77.94 162 ALA B O 1
ATOM 2622 N N . GLN B 1 163 ? -18.469 2.658 -9.953 1 74.75 163 GLN B N 1
ATOM 2623 C CA . GLN B 1 163 ? -18.234 1.844 -11.141 1 74.75 163 GLN B CA 1
ATOM 2624 C C . GLN B 1 163 ? -17.484 0.566 -10.789 1 74.75 163 GLN B C 1
ATOM 2626 O O . GLN B 1 163 ? -17.797 -0.509 -11.297 1 74.75 163 GLN B O 1
ATOM 2631 N N . LEU B 1 164 ? -16.516 0.708 -9.945 1 73.44 164 LEU B N 1
ATOM 2632 C CA . LEU B 1 164 ? -15.695 -0.432 -9.531 1 73.44 164 LEU B CA 1
ATOM 2633 C C . LEU B 1 164 ? -16.547 -1.462 -8.789 1 73.44 164 LEU B C 1
ATOM 2635 O O . LEU B 1 164 ? -16.375 -2.668 -8.984 1 73.44 164 LEU B O 1
ATOM 2639 N N . GLU B 1 165 ? -17.359 -1 -7.926 1 71.31 165 GLU B N 1
ATOM 2640 C CA . GLU B 1 165 ? -18.219 -1.895 -7.156 1 71.31 165 GLU B CA 1
ATOM 2641 C C . GLU B 1 165 ? -19.219 -2.617 -8.062 1 71.31 165 GLU B C 1
ATOM 2643 O O . GLU B 1 165 ? -19.562 -3.777 -7.816 1 71.31 165 GLU B O 1
ATOM 2648 N N . ARG B 1 166 ? -19.641 -1.975 -9.148 1 66.62 166 ARG B N 1
ATOM 2649 C CA . ARG B 1 166 ? -20.562 -2.588 -10.109 1 66.62 166 ARG B CA 1
ATOM 2650 C C . ARG B 1 166 ? -19.859 -3.689 -10.898 1 66.62 166 ARG B C 1
ATOM 2652 O O . ARG B 1 166 ? -20.469 -4.711 -11.227 1 66.62 166 ARG B O 1
ATOM 2659 N N . ASN B 1 167 ? -18.578 -3.461 -11.188 1 64.38 167 ASN B N 1
ATOM 2660 C CA . ASN B 1 167 ? -17.844 -4.41 -12.016 1 64.38 167 ASN B CA 1
ATOM 2661 C C . ASN B 1 167 ? -17.438 -5.645 -11.219 1 64.38 167 ASN B C 1
ATOM 2663 O O . ASN B 1 167 ? -17.328 -6.738 -11.773 1 64.38 167 ASN B O 1
ATOM 2667 N N . VAL B 1 168 ? -17.109 -5.508 -10.031 1 59.78 168 VAL B N 1
ATOM 2668 C CA . VAL B 1 168 ? -16.641 -6.629 -9.219 1 59.78 168 VAL B CA 1
ATOM 2669 C C . VAL B 1 168 ? -17.828 -7.367 -8.625 1 59.78 168 VAL B C 1
ATOM 2671 O O . VAL B 1 168 ? -17.781 -8.586 -8.43 1 59.78 168 VAL B O 1
ATOM 2674 N N . MET B 1 169 ? -18.953 -6.695 -8.039 1 51.41 169 MET B N 1
ATOM 2675 C CA . MET B 1 169 ? -20.141 -7.332 -7.469 1 51.41 169 MET B CA 1
ATOM 2676 C C . MET B 1 169 ? -21.312 -7.289 -8.453 1 51.41 169 MET B C 1
ATOM 2678 O O . MET B 1 169 ? -22.078 -6.336 -8.453 1 51.41 169 MET B O 1
ATOM 2682 N N . PRO B 1 170 ? -21.188 -8.039 -9.438 1 43.66 170 PRO B N 1
ATOM 2683 C CA . PRO B 1 170 ? -22.406 -7.965 -10.258 1 43.66 170 PRO B CA 1
ATOM 2684 C C . PRO B 1 170 ? -23.672 -8.117 -9.43 1 43.66 170 PRO B C 1
ATOM 2686 O O . PRO B 1 170 ? -23.672 -8.805 -8.406 1 43.66 170 PRO B O 1
ATOM 2689 N N . ALA B 1 171 ? -24.547 -7.098 -9.281 1 36.59 171 ALA B N 1
ATOM 2690 C CA . ALA B 1 171 ? -25.859 -7.117 -8.656 1 36.59 171 ALA B CA 1
ATOM 2691 C C . ALA B 1 171 ? -26.578 -8.438 -8.914 1 36.59 171 ALA B C 1
ATOM 2693 O O . ALA B 1 171 ? -26.688 -8.875 -10.062 1 36.59 171 ALA B O 1
ATOM 2694 N N . TYR B 1 172 ? -26.375 -9.438 -8.008 1 34.34 172 TYR B N 1
ATOM 2695 C CA . TYR B 1 172 ? -27.406 -10.469 -8.062 1 34.34 172 TYR B CA 1
ATOM 2696 C C . TYR B 1 172 ? -28.797 -9.852 -8.07 1 34.34 172 TYR B C 1
ATOM 2698 O O . TYR B 1 172 ? -29.203 -9.195 -7.102 1 34.34 172 TYR B O 1
ATOM 2706 N N . THR B 1 173 ? -29.203 -9.156 -9.047 1 28.2 173 THR B N 1
ATOM 2707 C CA . THR B 1 173 ? -30.656 -9.094 -9.164 1 28.2 173 THR B CA 1
ATOM 2708 C C . THR B 1 173 ? -31.219 -10.477 -9.445 1 28.2 173 THR B C 1
ATOM 2710 O O . THR B 1 173 ? -30.656 -11.25 -10.227 1 28.2 173 THR B O 1
#

Organism: Batrachochytrium dendrobatidis (strain JAM81 / FGSC 10211) (NCBI:txid684364)

Sequence (346 aa):
MAASNVTAGSGSPLALSCLVIATNQNRLRFARHWLPTIEPIATPTATPIIRPESLLEQTIIHECAKQPATKESGSFYAGASRVTFKRFASLNFMVVSTQSENQYAMLAFIQAFVEILSKYFGSFSEYHVIFHLEKIHLVLDEMVTAGFVVETNRDLILPTFAQLERNVMPAYTMAASNVTAGSGSPLALSCLVIATNQNRLRFARHWLPTIEPIATPTATPIIRPESLLEQTIIHECAKQPATKESGSFYAGASRVTFKRFASLNFMVVSTQSENQYAMLAFIQAFVEILSKYFGSFSEYHVIFHLEKIHLVLDEMVTAGFVVETNRDLILPTFAQLERNVMPAYT

Solvent-accessible surface area (backbone atoms only — not comparable to full-atom values): 20203 Å² total; per-residue (Å²): 135,80,75,77,60,80,66,81,52,103,62,81,72,57,57,40,29,32,41,38,32,25,34,81,84,63,43,83,62,45,75,47,56,46,40,88,84,62,77,75,74,82,63,90,61,92,59,82,82,72,36,50,66,58,54,49,52,53,46,44,49,55,52,56,68,68,48,62,88,82,58,52,57,53,72,51,65,46,84,92,39,32,33,41,37,40,59,56,93,65,34,36,42,37,37,31,30,60,84,84,58,58,64,68,58,53,51,50,47,54,50,37,53,51,51,42,45,24,62,74,62,70,60,66,55,70,68,47,46,57,68,37,49,28,59,54,47,48,56,48,54,64,22,37,54,91,27,27,58,76,45,67,54,52,83,71,52,54,60,54,52,58,52,49,50,50,70,73,49,61,74,82,118,134,80,74,78,61,78,65,79,53,103,62,83,70,55,57,41,27,33,42,39,33,25,34,80,84,62,44,81,62,45,75,50,56,45,42,86,84,63,78,74,75,83,63,89,62,92,57,81,82,73,36,51,68,57,52,49,52,52,45,44,47,54,52,55,69,69,48,62,89,85,57,52,57,53,72,52,66,44,85,94,40,33,34,40,38,39,59,54,93,65,34,36,40,35,38,32,32,61,84,85,57,58,64,67,59,52,52,50,47,55,50,36,53,52,51,40,45,24,63,74,60,71,63,65,54,70,67,48,47,56,70,38,49,28,58,54,48,48,55,48,54,65,23,35,54,90,28,26,58,76,45,70,54,53,85,71,53,55,60,55,52,57,52,51,50,50,70,74,49,64,76,83,119

Radius of gyration: 20.3 Å; Cα contacts (8 Å, |Δi|>4): 507; chains: 2; bounding box: 57×56×51 Å

pLDDT: mean 84.13, std 19.05, range [23.69, 98.69]

Foldseek 3Di:
DDQPPLPPPVDDFFFFAKKWKAFLVLHTLDMDGQHDDDDQPPDVDPPDRDDPRNVQSSLQSVVVNPPPPPDQWDWDDRDQWIWTWGDDDGMIMIITGHPPGDNVSVVLQVVLLVVLQCVLVVHDDSVCSNPVVVVSVQLVCQQDDSRGGDDSRSVVRNVVVVVVCCVVDVPPD/DDQPPLPPPPDDFFFFAKKWKAFLVLHTLDMDGQHDDDDQPPDVDPPDRDDPRNVQSSLQSVVVNPPDPPDQWDWDDRDQWIWTWGDDVGMIMIITGHPPGDNVSVVLQVVLLVVLQCVLVVHDDSVCSNPVVVVSVQLVCQQDDSRGGDDSRSVVRNVVVVVVCCVVDVPPD

InterPro domains:
  IPR011012 Longin-like domain superfamily [SSF64356] (17-159)
  IPR016635 Adaptor protein complex, sigma subunit [PTHR11753] (19-165)
  IPR022775 AP complex, mu/sigma subunit [PF01217] (73-166)

Secondary structure (DSSP, 8-state):
---------SS---B-SEEEEEETT--EEEEEE-S--S------SSS----HHHHHHHHHHHHHHTS-TT-SEEEEEETTEEEEEEEETTEEEEEEE-TTS-HHHHHHHHHHHHHHHHHHHSS--HHHHHH-HHHHHHHHHHHEETTEE----HHHHHHHHHHHHHHHS----/---------SS---B-SEEEEEETT--EEEEEE-S--S------SSS----HHHHHHHHHHHHHHTS-TT-SEEEEEETTEEEEEEEETTEEEEEEE-TTS-HHHHHHHHHHHHHHHHHHHSS--HHHHHH-HHHHHHHHHHHEETTEE----HHHHHHHHHHHHHHHS----